Protein AF-A0A0Q4C0S4-F1 (afdb_monomer_lite)

Secondary structure (DSSP, 8-state):
-EEEETTEEEEGGG--HHHHHHHHHHHHHH-TT-HHHHHHHHHHHHHHHHHHHHHHHSPPPPPPP-TT---------------HHHHHHHHHHHHHHHHHH-SSPPP-SHHHHHHHHHHHHHHHHHHHHHHHHHHHHHHHHHHHHHHHHHHHHHHH--TTSSS--HHHHHHHHHHHHHHHHHHHHHHHHHHHHHHHHHHHHHHHHHHHHHHHHHHH---HHHHHHHHHHHHHHHHHHHHHHHHHH---EE-SSSPPEE--------PPTT-HHHHHHHHHHH-HHHHHHHHHHHHHHHHHTT---BTTB---------

Structure (mmCIF, N/CA/C/O backbone):
data_AF-A0A0Q4C0S4-F1
#
_entry.id   AF-A0A0Q4C0S4-F1
#
loop_
_atom_site.group_PDB
_atom_site.id
_atom_site.type_symbol
_atom_site.label_atom_id
_atom_site.label_alt_id
_atom_site.label_comp_id
_atom_site.label_asym_id
_atom_site.label_entity_id
_atom_site.label_seq_id
_atom_site.pdbx_PDB_ins_code
_atom_site.Cartn_x
_atom_site.Cartn_y
_atom_site.Cartn_z
_atom_site.occupancy
_atom_site.B_iso_or_equiv
_atom_site.auth_seq_id
_atom_site.auth_comp_id
_atom_site.auth_asym_id
_atom_site.auth_atom_id
_atom_site.pdbx_PDB_model_num
ATOM 1 N N . MET A 1 1 ? 68.059 3.598 -10.860 1.00 80.19 1 MET A N 1
ATOM 2 C CA . MET A 1 1 ? 67.576 3.419 -9.464 1.00 80.19 1 MET A CA 1
ATOM 3 C C . MET A 1 1 ? 66.118 3.019 -9.557 1.00 80.19 1 MET A C 1
ATOM 5 O O . MET A 1 1 ? 65.417 3.596 -10.376 1.00 80.19 1 MET A O 1
ATOM 9 N N . LEU A 1 2 ? 65.674 2.007 -8.812 1.00 85.38 2 LEU A N 1
ATOM 10 C CA . LEU A 1 2 ? 64.343 1.427 -9.013 1.00 85.38 2 LEU A CA 1
ATOM 11 C C . LEU A 1 2 ? 63.315 2.053 -8.066 1.00 85.38 2 LEU A C 1
ATOM 13 O O . LEU A 1 2 ? 63.537 2.105 -6.861 1.00 85.38 2 LEU A O 1
ATOM 17 N N . TYR A 1 3 ? 62.180 2.469 -8.621 1.00 86.19 3 TYR A N 1
ATOM 18 C CA . TYR A 1 3 ? 60.973 2.802 -7.880 1.00 86.19 3 TYR A CA 1
ATOM 19 C C . TYR A 1 3 ? 60.162 1.534 -7.634 1.00 86.19 3 TYR A C 1
ATOM 21 O O . TYR A 1 3 ? 59.726 0.890 -8.598 1.00 86.19 3 TYR A O 1
ATOM 29 N N . LYS A 1 4 ? 59.915 1.189 -6.367 1.00 83.19 4 LYS A N 1
ATOM 30 C CA . LYS A 1 4 ? 59.111 -0.005 -6.045 1.00 83.19 4 LYS A CA 1
ATOM 31 C C . LYS A 1 4 ? 57.630 0.336 -6.077 1.00 83.19 4 LYS A C 1
ATOM 33 O O . LYS A 1 4 ? 57.080 0.883 -5.119 1.00 83.19 4 LYS A O 1
ATOM 38 N N . SER A 1 5 ? 56.985 0.034 -7.201 1.00 80.38 5 SER A N 1
ATOM 39 C CA . SER A 1 5 ? 55.548 0.223 -7.384 1.00 80.38 5 SER A CA 1
ATOM 40 C C . SER A 1 5 ? 54.775 -1.042 -7.020 1.00 80.38 5 SER A C 1
ATOM 42 O O . SER A 1 5 ? 55.258 -2.157 -7.190 1.00 80.38 5 SER A O 1
ATOM 44 N N . SER A 1 6 ? 53.500 -0.889 -6.659 1.00 74.94 6 SER A N 1
ATOM 45 C CA . SER A 1 6 ? 52.574 -2.014 -6.465 1.00 74.94 6 SER A CA 1
ATOM 46 C C . SER A 1 6 ? 52.329 -2.848 -7.735 1.00 74.94 6 SER A C 1
ATOM 48 O O . SER A 1 6 ? 51.681 -3.885 -7.664 1.00 74.94 6 SER A O 1
ATOM 50 N N . LYS A 1 7 ? 52.802 -2.388 -8.903 1.00 74.81 7 LYS A N 1
ATOM 51 C CA . LYS A 1 7 ? 52.749 -3.101 -10.191 1.00 74.81 7 LYS A CA 1
ATOM 52 C C . LYS A 1 7 ? 54.122 -3.622 -10.656 1.00 74.81 7 LYS A C 1
ATOM 54 O O . LYS A 1 7 ? 54.251 -3.990 -11.819 1.00 74.81 7 LYS A O 1
ATOM 59 N N . GLY A 1 8 ? 55.125 -3.629 -9.776 1.00 80.44 8 GLY A N 1
ATOM 60 C CA . GLY A 1 8 ? 56.494 -4.064 -10.062 1.00 80.44 8 GLY A CA 1
ATOM 61 C C . GLY A 1 8 ? 57.512 -2.923 -10.042 1.00 80.44 8 GLY A C 1
ATOM 62 O O . GLY A 1 8 ? 57.160 -1.747 -10.188 1.00 80.44 8 GLY A O 1
ATOM 63 N N . ASP A 1 9 ? 58.778 -3.286 -9.849 1.00 86.38 9 ASP A N 1
ATOM 64 C CA . ASP A 1 9 ? 59.898 -2.349 -9.792 1.00 86.38 9 ASP A CA 1
ATOM 65 C C . ASP A 1 9 ? 60.137 -1.713 -11.165 1.00 86.38 9 ASP A C 1
ATOM 67 O O . ASP A 1 9 ? 60.165 -2.393 -12.192 1.00 86.38 9 ASP A O 1
ATOM 71 N N . LYS A 1 10 ? 60.294 -0.388 -11.195 1.00 85.88 10 LYS A N 1
ATOM 72 C CA . LYS A 1 10 ? 60.508 0.374 -12.431 1.00 85.88 10 LYS A CA 1
ATOM 73 C C . LYS A 1 10 ? 61.734 1.256 -12.324 1.00 85.88 10 LYS A C 1
ATOM 75 O O . LYS A 1 10 ? 61.914 1.925 -11.314 1.00 85.88 10 LYS A O 1
ATOM 80 N N . ASP A 1 11 ? 62.537 1.323 -13.378 1.00 88.75 11 ASP A N 1
ATOM 81 C CA . ASP A 1 11 ? 63.699 2.210 -13.391 1.00 88.75 11 ASP A CA 1
ATOM 82 C C . ASP A 1 11 ? 63.277 3.673 -13.522 1.00 88.75 11 ASP A C 1
ATOM 84 O O . ASP A 1 11 ? 62.629 4.060 -14.499 1.00 88.75 11 ASP A O 1
ATOM 88 N N . ILE A 1 12 ? 63.657 4.480 -12.529 1.00 86.94 12 ILE A N 1
ATOM 89 C CA . ILE A 1 12 ? 63.300 5.897 -12.420 1.00 86.94 12 ILE A CA 1
ATOM 90 C C . ILE A 1 12 ? 63.731 6.658 -13.677 1.00 86.94 12 ILE A C 1
ATOM 92 O O . ILE A 1 12 ? 62.949 7.450 -14.191 1.00 86.94 12 ILE A O 1
ATOM 96 N N . ALA A 1 13 ? 64.902 6.341 -14.242 1.00 87.38 13 ALA A N 1
ATOM 97 C CA . ALA A 1 13 ? 65.451 7.020 -15.419 1.00 87.38 13 ALA A CA 1
ATOM 98 C C . ALA A 1 13 ? 64.582 6.890 -16.687 1.00 87.38 13 ALA A C 1
ATOM 100 O O . ALA A 1 13 ? 64.691 7.704 -17.599 1.00 87.38 13 ALA A O 1
ATOM 101 N N . THR A 1 14 ? 63.712 5.879 -16.746 1.00 87.44 14 THR A N 1
ATOM 102 C CA . THR A 1 14 ? 62.842 5.602 -17.903 1.00 87.44 14 THR A CA 1
ATOM 103 C C . THR A 1 14 ? 61.420 6.137 -17.727 1.00 87.44 14 THR A C 1
ATOM 105 O O . THR A 1 14 ? 60.578 5.996 -18.615 1.00 87.44 14 THR A O 1
ATOM 108 N N . MET A 1 15 ? 61.115 6.737 -16.572 1.00 86.62 15 MET A N 1
ATOM 109 C CA . MET A 1 15 ? 59.763 7.185 -16.263 1.00 86.62 15 MET A CA 1
ATOM 110 C C . MET A 1 15 ? 59.402 8.462 -17.021 1.00 86.62 15 MET A C 1
ATOM 112 O O . MET A 1 15 ? 60.173 9.420 -16.972 1.00 86.62 15 MET A O 1
ATOM 116 N N . PRO A 1 16 ? 58.209 8.537 -17.639 1.00 89.19 16 PRO A N 1
ATOM 117 C CA . PRO A 1 16 ? 57.713 9.789 -18.193 1.00 89.19 16 PRO A CA 1
ATOM 118 C C . PRO A 1 16 ? 57.365 10.780 -17.072 1.00 89.19 16 PRO A C 1
ATOM 120 O O . PRO A 1 16 ? 56.972 10.380 -15.972 1.00 89.19 16 PRO A O 1
ATOM 123 N N . LEU A 1 17 ? 57.454 12.081 -17.370 1.00 88.06 17 LEU A N 1
ATOM 124 C CA . LEU A 1 17 ? 57.332 13.178 -16.397 1.00 88.06 17 LEU A CA 1
ATOM 125 C C . LEU A 1 17 ? 56.070 13.093 -15.523 1.00 88.06 17 LEU A C 1
ATOM 127 O O . LEU A 1 17 ? 56.137 13.261 -14.306 1.00 88.06 17 LEU A O 1
ATOM 131 N N . SER A 1 18 ? 54.916 12.804 -16.129 1.00 88.12 18 SER A N 1
ATOM 132 C CA . SER A 1 18 ? 53.638 12.674 -15.415 1.00 88.12 18 SER A CA 1
ATOM 133 C C . SER A 1 18 ? 53.644 11.514 -14.417 1.00 88.12 18 SER A C 1
ATOM 135 O O . SER A 1 18 ? 53.131 11.635 -13.304 1.00 88.12 18 SER A O 1
ATOM 137 N N . TYR A 1 19 ? 54.265 10.394 -14.788 1.00 88.56 19 TYR A N 1
ATOM 138 C CA . TYR A 1 19 ? 54.376 9.220 -13.935 1.00 88.56 19 TYR A CA 1
ATOM 139 C C . TYR A 1 19 ? 55.381 9.444 -12.800 1.00 88.56 19 TYR A C 1
ATOM 141 O O . TYR A 1 19 ? 55.073 9.115 -11.657 1.00 88.56 19 TYR A O 1
ATOM 149 N N . ALA A 1 20 ? 56.530 10.064 -13.085 1.00 88.19 20 ALA A N 1
ATOM 150 C CA . ALA A 1 20 ? 57.543 10.395 -12.083 1.00 88.19 20 ALA A CA 1
ATOM 151 C C . ALA A 1 20 ? 57.011 11.381 -11.020 1.00 88.19 20 ALA A C 1
ATOM 153 O O . ALA A 1 20 ? 57.196 11.145 -9.828 1.00 88.19 20 ALA A O 1
ATOM 154 N N . LYS A 1 21 ? 56.247 12.412 -11.422 1.00 91.50 21 LYS A N 1
ATOM 155 C CA . LYS A 1 21 ? 55.578 13.358 -10.500 1.00 91.50 21 LYS A CA 1
ATOM 156 C C . LYS A 1 21 ? 54.571 12.671 -9.578 1.00 91.50 21 LYS A C 1
ATOM 158 O O . LYS A 1 21 ? 54.551 12.914 -8.373 1.00 91.50 21 LYS A O 1
ATOM 163 N N . ASN A 1 22 ? 53.746 11.784 -10.131 1.00 91.00 22 ASN A N 1
ATOM 164 C CA . ASN A 1 22 ? 52.766 11.035 -9.346 1.00 91.00 22 ASN A CA 1
ATOM 165 C C . ASN A 1 22 ? 53.434 10.030 -8.396 1.00 91.00 22 ASN A C 1
ATOM 167 O O . ASN A 1 22 ? 52.976 9.863 -7.265 1.00 91.00 22 ASN A O 1
ATOM 171 N N . ALA A 1 23 ? 54.515 9.379 -8.836 1.00 87.88 23 ALA A N 1
ATOM 172 C CA . ALA A 1 23 ? 55.305 8.468 -8.014 1.00 87.88 23 ALA A CA 1
ATOM 173 C C . ALA A 1 23 ? 55.967 9.199 -6.837 1.00 87.88 23 ALA A C 1
ATOM 175 O O . ALA A 1 23 ? 55.839 8.738 -5.703 1.00 87.88 23 ALA A O 1
ATOM 176 N N . LEU A 1 24 ? 56.575 10.363 -7.091 1.00 89.62 24 LEU A N 1
ATOM 177 C CA . LEU A 1 24 ? 57.163 11.239 -6.077 1.00 89.62 24 LEU A CA 1
ATOM 178 C C . LEU A 1 24 ? 56.121 11.680 -5.038 1.00 89.62 24 LEU A C 1
ATOM 180 O O . LEU A 1 24 ? 56.306 11.426 -3.854 1.00 89.62 24 LEU A O 1
ATOM 184 N N . ASN A 1 25 ? 54.991 12.249 -5.478 1.00 90.75 25 ASN A N 1
ATOM 185 C CA . ASN A 1 25 ? 53.912 12.710 -4.590 1.00 90.75 25 ASN A CA 1
ATOM 186 C C . ASN A 1 25 ? 53.309 11.586 -3.741 1.00 90.75 25 ASN A C 1
ATOM 188 O O . ASN A 1 25 ? 52.860 11.804 -2.616 1.00 90.75 25 ASN A O 1
ATOM 192 N N . LYS A 1 26 ? 53.244 10.373 -4.296 1.00 89.06 26 LYS A N 1
ATOM 193 C CA . LYS A 1 26 ? 52.774 9.208 -3.554 1.00 89.06 26 LYS A CA 1
ATOM 194 C C . LYS A 1 26 ? 53.791 8.817 -2.487 1.00 89.06 26 LYS A C 1
ATOM 196 O O . LYS A 1 26 ? 53.398 8.653 -1.338 1.00 89.06 26 LYS A O 1
ATOM 201 N N . LEU A 1 27 ? 55.063 8.702 -2.865 1.00 88.12 27 LEU A N 1
ATOM 202 C CA . LEU A 1 27 ? 56.132 8.234 -1.989 1.00 88.12 27 LEU A CA 1
ATOM 203 C C . LEU A 1 27 ? 56.375 9.197 -0.818 1.00 88.12 27 LEU A C 1
ATOM 205 O O . LEU A 1 27 ? 56.427 8.753 0.322 1.00 88.12 27 LEU A O 1
ATOM 209 N N . THR A 1 28 ? 56.389 10.509 -1.068 1.00 87.62 28 THR A N 1
ATOM 210 C CA . THR A 1 28 ? 56.533 11.537 -0.020 1.00 87.62 28 THR A CA 1
ATOM 211 C C . THR A 1 28 ? 55.374 11.552 0.977 1.00 87.62 28 THR A C 1
ATOM 213 O O . THR A 1 28 ? 55.568 11.916 2.134 1.00 87.62 28 THR A O 1
ATOM 216 N N . ARG A 1 29 ? 54.167 11.150 0.555 1.00 88.50 29 ARG A N 1
ATOM 217 C CA . ARG A 1 29 ? 52.975 11.117 1.415 1.00 88.50 29 ARG A CA 1
ATOM 218 C C . ARG A 1 29 ? 52.850 9.830 2.225 1.00 88.50 29 ARG A C 1
ATOM 220 O O . ARG A 1 29 ? 52.331 9.878 3.335 1.00 88.50 29 ARG A O 1
ATOM 227 N N . THR A 1 30 ? 53.206 8.685 1.645 1.00 86.19 30 THR A N 1
ATOM 228 C CA . THR A 1 30 ? 52.922 7.378 2.256 1.00 86.19 30 THR A CA 1
ATOM 229 C C . THR A 1 30 ? 54.123 6.748 2.943 1.00 86.19 30 THR A C 1
ATOM 231 O O . THR A 1 30 ? 53.915 6.026 3.908 1.00 86.19 30 THR A O 1
ATOM 234 N N . GLU A 1 31 ? 55.338 6.993 2.448 1.00 84.00 31 GLU A N 1
ATOM 235 C CA . GLU A 1 31 ? 56.573 6.339 2.913 1.00 84.00 31 GLU A CA 1
ATOM 236 C C . GLU A 1 31 ? 57.753 7.343 2.893 1.00 84.00 31 GLU A C 1
ATOM 238 O O . GLU A 1 31 ? 58.705 7.185 2.116 1.00 84.00 31 GLU A O 1
ATOM 243 N N . PRO A 1 32 ? 57.689 8.429 3.697 1.00 84.19 32 PRO A N 1
ATOM 244 C CA . PRO A 1 32 ? 58.694 9.502 3.708 1.00 84.19 32 PRO A CA 1
ATOM 245 C C . PRO A 1 32 ? 60.099 9.045 4.140 1.00 84.19 32 PRO A C 1
ATOM 247 O O . PRO A 1 32 ? 61.085 9.729 3.878 1.00 84.19 32 PRO A O 1
ATOM 250 N N . GLU A 1 33 ? 60.214 7.883 4.775 1.00 84.31 33 GLU A N 1
ATOM 251 C CA . GLU A 1 33 ? 61.468 7.252 5.185 1.00 84.31 33 GLU A CA 1
ATOM 252 C C . GLU A 1 33 ? 62.326 6.738 4.011 1.00 84.31 33 GLU A C 1
ATOM 254 O O . GLU A 1 33 ? 63.521 6.489 4.181 1.00 84.31 33 GLU A O 1
ATOM 259 N N . ARG A 1 34 ? 61.770 6.624 2.794 1.00 84.75 34 ARG A N 1
ATOM 260 C CA . ARG A 1 34 ? 62.487 6.186 1.577 1.00 84.75 34 ARG A CA 1
ATOM 261 C C . ARG A 1 34 ? 63.236 7.338 0.893 1.00 84.75 34 ARG A C 1
ATOM 263 O O . ARG A 1 34 ? 63.108 7.561 -0.311 1.00 84.75 34 ARG A O 1
ATOM 270 N N . ILE A 1 35 ? 64.055 8.049 1.670 1.00 84.56 35 ILE A N 1
ATOM 271 C CA . ILE A 1 35 ? 64.700 9.327 1.307 1.00 84.56 35 ILE A CA 1
ATOM 272 C C . ILE A 1 35 ? 65.492 9.236 -0.006 1.00 84.56 35 ILE A C 1
ATOM 274 O O . ILE A 1 35 ? 65.283 10.046 -0.902 1.00 84.56 35 ILE A O 1
ATOM 278 N N . ALA A 1 36 ? 66.328 8.209 -0.178 1.00 85.06 36 ALA A N 1
ATOM 279 C CA . ALA A 1 36 ? 67.174 8.080 -1.369 1.00 85.06 36 ALA A CA 1
ATOM 280 C C . ALA A 1 36 ? 66.367 7.904 -2.677 1.00 85.06 36 ALA A C 1
ATOM 282 O O . ALA A 1 36 ? 66.792 8.328 -3.749 1.00 85.06 36 ALA A O 1
ATOM 283 N N . GLU A 1 37 ? 65.190 7.279 -2.607 1.00 86.19 37 GLU A N 1
ATOM 284 C CA . GLU A 1 37 ? 64.306 7.082 -3.761 1.00 86.19 37 GLU A CA 1
ATOM 285 C C . GLU A 1 37 ? 63.480 8.332 -4.068 1.00 86.19 37 GLU A C 1
ATOM 287 O O . GLU A 1 37 ? 63.247 8.644 -5.235 1.00 86.19 37 GLU A O 1
ATOM 292 N N . ILE A 1 38 ? 63.094 9.073 -3.025 1.00 88.06 38 ILE A N 1
ATOM 293 C CA . ILE A 1 38 ? 62.468 10.393 -3.142 1.00 88.06 38 ILE A CA 1
ATOM 294 C C . ILE A 1 38 ? 63.438 11.371 -3.814 1.00 88.06 38 ILE A C 1
ATOM 296 O O . ILE A 1 38 ? 63.053 12.028 -4.778 1.00 88.06 38 ILE A O 1
ATOM 300 N N . GLU A 1 39 ? 64.698 11.422 -3.375 1.00 89.75 39 GLU A N 1
ATOM 301 C CA . GLU A 1 39 ? 65.732 12.286 -3.962 1.00 89.75 39 GLU A CA 1
ATOM 302 C C . GLU A 1 39 ? 66.007 11.941 -5.433 1.00 89.75 39 GLU A C 1
ATOM 304 O O . GLU A 1 39 ? 66.095 12.832 -6.278 1.00 89.75 39 GLU A O 1
ATOM 309 N N . ALA A 1 40 ? 66.068 10.652 -5.778 1.00 89.19 40 ALA A N 1
ATOM 310 C CA . ALA A 1 40 ? 66.260 10.227 -7.162 1.00 89.19 40 ALA A CA 1
ATOM 311 C C . ALA A 1 40 ? 65.051 10.521 -8.065 1.00 89.19 40 ALA A C 1
ATOM 313 O O . ALA A 1 40 ? 65.228 10.897 -9.226 1.00 89.19 40 ALA A O 1
ATOM 314 N N . LEU A 1 41 ? 63.822 10.373 -7.553 1.00 89.19 41 LEU A N 1
ATOM 315 C CA . LEU A 1 41 ? 62.607 10.767 -8.272 1.00 89.19 41 LEU A CA 1
ATOM 316 C C . LEU A 1 41 ? 62.526 12.284 -8.450 1.00 89.19 41 LEU A C 1
ATOM 318 O O . LEU A 1 41 ? 62.160 12.738 -9.531 1.00 89.19 41 LEU A O 1
ATOM 322 N N . GLN A 1 42 ? 62.899 13.053 -7.427 1.00 91.94 42 GLN A N 1
ATOM 323 C CA . GLN A 1 42 ? 62.950 14.511 -7.482 1.00 91.94 42 GLN A CA 1
ATOM 324 C C . GLN A 1 42 ? 63.941 14.980 -8.556 1.00 91.94 42 GLN A C 1
ATOM 326 O O . GLN A 1 42 ? 63.550 15.714 -9.458 1.00 91.94 42 GLN A O 1
ATOM 331 N N . ALA A 1 43 ? 65.172 14.459 -8.552 1.00 91.50 43 ALA A N 1
ATOM 332 C CA . ALA A 1 43 ? 66.185 14.800 -9.553 1.00 91.50 43 ALA A CA 1
ATOM 333 C C . ALA A 1 43 ? 65.744 14.469 -10.994 1.00 91.50 43 ALA A C 1
ATOM 335 O O . ALA A 1 43 ? 66.005 15.234 -11.924 1.00 91.50 43 ALA A O 1
ATOM 336 N N . HIS A 1 44 ? 65.045 13.345 -11.195 1.00 91.25 44 HIS A N 1
ATOM 337 C CA . HIS A 1 44 ? 64.519 12.964 -12.511 1.00 91.25 44 HIS A CA 1
ATOM 338 C C . HIS A 1 44 ? 63.342 13.844 -12.952 1.00 91.25 44 HIS A C 1
ATOM 340 O O . HIS A 1 44 ? 63.257 14.229 -14.118 1.00 91.25 44 HIS A O 1
ATOM 346 N N . VAL A 1 45 ? 62.451 14.209 -12.025 1.00 91.56 45 VAL A N 1
ATOM 347 C CA . VAL A 1 45 ? 61.357 15.157 -12.286 1.00 91.56 45 VAL A CA 1
ATOM 348 C C . VAL A 1 45 ? 61.904 16.536 -12.643 1.00 91.56 45 VAL A C 1
ATOM 350 O O . VAL A 1 45 ? 61.395 17.147 -13.584 1.00 91.56 45 VAL A O 1
ATOM 353 N N . ASP A 1 46 ? 62.934 17.011 -11.948 1.00 91.56 46 ASP A N 1
ATOM 354 C CA . ASP A 1 46 ? 63.555 18.311 -12.211 1.00 91.56 46 ASP A CA 1
ATOM 355 C C . ASP A 1 46 ? 64.235 18.328 -13.580 1.00 91.56 46 ASP A C 1
ATOM 357 O O . ASP A 1 46 ? 63.989 19.236 -14.375 1.00 91.56 46 ASP A O 1
ATOM 361 N N . LYS A 1 47 ? 64.983 17.267 -13.914 1.00 92.00 47 LYS A N 1
ATOM 362 C CA . LYS A 1 47 ? 65.576 17.081 -15.245 1.00 92.00 47 LYS A CA 1
ATOM 363 C C . LYS A 1 47 ? 64.517 17.116 -16.351 1.00 92.00 47 LYS A C 1
ATOM 365 O O . LYS A 1 47 ? 64.628 17.906 -17.283 1.00 92.00 47 LYS A O 1
ATOM 370 N N . LEU A 1 48 ? 63.469 16.300 -16.240 1.00 89.94 48 LEU A N 1
ATOM 371 C CA . LEU A 1 48 ? 62.415 16.228 -17.256 1.00 89.94 48 LEU A CA 1
ATOM 372 C C . LEU A 1 48 ? 61.569 17.506 -17.331 1.00 89.94 48 LEU A C 1
ATOM 374 O O . LEU A 1 48 ? 61.036 17.835 -18.388 1.00 89.94 48 LEU A O 1
ATOM 378 N N . THR A 1 49 ? 61.418 18.231 -16.220 1.00 88.75 49 THR A N 1
ATOM 379 C CA . THR A 1 49 ? 60.723 19.525 -16.209 1.00 88.75 49 THR A CA 1
ATOM 380 C C . THR A 1 49 ? 61.574 20.593 -16.892 1.00 88.75 49 THR A C 1
ATOM 382 O O . THR A 1 49 ? 61.027 21.382 -17.660 1.00 88.75 49 THR A O 1
ATOM 385 N N . ALA A 1 50 ? 62.894 20.590 -16.684 1.00 87.38 50 ALA A N 1
ATOM 386 C CA . ALA A 1 50 ? 63.816 21.466 -17.401 1.00 87.38 50 ALA A CA 1
ATOM 387 C C . ALA A 1 50 ? 63.811 21.168 -18.910 1.00 87.38 50 ALA A C 1
ATOM 389 O O . ALA A 1 50 ? 63.611 22.085 -19.699 1.00 87.38 50 ALA A O 1
ATOM 390 N N . GLU A 1 51 ? 63.897 19.893 -19.306 1.00 85.38 51 GLU A N 1
ATOM 391 C CA . GLU A 1 51 ? 63.810 19.467 -20.713 1.00 85.38 51 GLU A CA 1
ATOM 392 C C . GLU A 1 51 ? 62.469 19.865 -21.356 1.00 85.38 51 GLU A C 1
ATOM 394 O O . GLU A 1 51 ? 62.441 20.408 -22.459 1.00 85.38 51 GLU A O 1
ATOM 399 N N . ALA A 1 52 ? 61.345 19.673 -20.657 1.00 81.62 52 ALA A N 1
ATOM 400 C CA . ALA A 1 52 ? 60.033 20.103 -21.144 1.00 81.62 52 ALA A CA 1
ATOM 401 C C . ALA A 1 52 ? 59.921 21.634 -21.270 1.00 81.62 52 ALA A C 1
ATOM 403 O O . ALA A 1 52 ? 59.247 22.132 -22.171 1.00 81.62 52 ALA A O 1
ATOM 404 N N . THR A 1 53 ? 60.584 22.379 -20.383 1.00 82.88 53 THR A N 1
ATOM 405 C CA . THR A 1 53 ? 60.609 23.848 -20.418 1.00 82.88 53 THR A CA 1
ATOM 406 C C . THR A 1 53 ? 61.484 24.358 -21.562 1.00 82.88 53 THR A C 1
ATOM 408 O O . THR A 1 53 ? 61.085 25.290 -22.255 1.00 82.88 53 THR A O 1
ATOM 411 N N . GLU A 1 54 ? 62.627 23.722 -21.831 1.00 78.06 54 GLU A N 1
ATOM 412 C CA . GLU A 1 54 ? 63.464 24.057 -22.989 1.00 78.06 54 GLU A CA 1
ATOM 413 C C . GLU A 1 54 ? 62.755 23.777 -24.316 1.00 78.06 54 GLU A C 1
ATOM 415 O O . GLU A 1 54 ? 62.786 24.621 -25.209 1.00 78.06 54 GLU A O 1
ATOM 420 N N . VAL A 1 55 ? 62.043 22.651 -24.431 1.00 78.31 55 VAL A N 1
ATOM 421 C CA . VAL A 1 55 ? 61.235 22.337 -25.623 1.00 78.31 55 VAL A CA 1
ATOM 422 C C . VAL A 1 55 ? 60.096 23.345 -25.816 1.00 78.31 55 VAL A C 1
ATOM 424 O O . VAL A 1 55 ? 59.765 23.689 -26.949 1.00 78.31 55 VAL A O 1
ATOM 427 N N . ALA A 1 56 ? 59.510 23.852 -24.728 1.00 73.81 56 ALA A N 1
ATOM 428 C CA . ALA A 1 56 ? 58.488 24.894 -24.791 1.00 73.81 56 ALA A CA 1
ATOM 429 C C . ALA A 1 56 ? 59.054 26.272 -25.189 1.00 73.81 56 ALA A C 1
ATOM 431 O O . ALA A 1 56 ? 58.360 27.045 -25.847 1.00 73.81 56 ALA A O 1
ATOM 432 N N . LEU A 1 57 ? 60.298 26.582 -24.802 1.00 74.69 57 LEU A N 1
ATOM 433 C CA . LEU A 1 57 ? 60.970 27.853 -25.106 1.00 74.69 57 LEU A CA 1
ATOM 434 C C . LEU A 1 57 ? 61.626 27.875 -26.495 1.00 74.69 57 LEU A C 1
ATOM 436 O O . LEU A 1 57 ? 61.742 28.945 -27.088 1.00 74.69 57 LEU A O 1
ATOM 440 N N . ASN A 1 58 ? 62.031 26.717 -27.019 1.00 72.25 58 ASN A N 1
ATOM 441 C CA . ASN A 1 58 ? 62.633 26.556 -28.342 1.00 72.25 58 ASN A CA 1
ATOM 442 C C . ASN A 1 58 ? 61.950 25.394 -29.089 1.00 72.25 58 ASN A C 1
ATOM 444 O O . ASN A 1 58 ? 62.491 24.285 -29.159 1.00 72.25 58 ASN A O 1
ATOM 448 N N . PRO A 1 59 ? 60.742 25.615 -29.640 1.00 63.94 59 PRO A N 1
ATOM 449 C CA . PRO A 1 59 ? 60.059 24.586 -30.404 1.00 63.94 59 PRO A CA 1
ATOM 450 C C . PRO A 1 59 ? 60.897 24.224 -31.643 1.00 63.94 59 PRO A C 1
ATOM 452 O O . PRO A 1 59 ? 61.354 25.123 -32.357 1.00 63.94 59 PRO A O 1
ATOM 455 N N . PRO A 1 60 ? 61.126 22.928 -31.929 1.00 60.78 60 PRO A N 1
ATOM 456 C CA . PRO A 1 60 ? 61.879 22.521 -33.107 1.00 60.78 60 PRO A CA 1
ATOM 457 C C . PRO A 1 60 ? 61.190 23.035 -34.377 1.00 60.78 60 PRO A C 1
ATOM 459 O O . PRO A 1 60 ? 59.965 22.957 -34.504 1.00 60.78 60 PRO A O 1
ATOM 462 N N . ALA A 1 61 ? 61.983 23.568 -35.312 1.00 59.41 61 ALA A N 1
ATOM 463 C CA . ALA A 1 61 ? 61.477 24.100 -36.573 1.00 59.41 61 ALA A CA 1
ATOM 464 C C . ALA A 1 61 ? 60.624 23.046 -37.307 1.00 59.41 61 ALA A C 1
ATOM 466 O O . ALA A 1 61 ? 60.995 21.865 -37.324 1.00 59.41 61 ALA A O 1
ATOM 467 N N . PRO A 1 62 ? 59.490 23.441 -37.919 1.00 58.78 62 PRO A N 1
ATOM 468 C CA . PRO A 1 62 ? 58.644 22.506 -38.637 1.00 58.78 62 PRO A CA 1
ATOM 469 C C . PRO A 1 62 ? 59.447 21.859 -39.767 1.00 58.78 62 PRO A C 1
ATOM 471 O O . PRO A 1 62 ? 60.068 22.529 -40.593 1.00 58.78 62 PRO A O 1
ATOM 474 N N . ARG A 1 63 ? 59.446 20.526 -39.768 1.00 58.31 63 ARG A N 1
ATOM 475 C CA . ARG A 1 63 ? 59.980 19.690 -40.847 1.00 58.31 63 ARG A CA 1
ATOM 476 C C . ARG A 1 63 ? 59.378 20.145 -42.190 1.00 58.31 63 ARG A C 1
ATOM 478 O O . ARG A 1 63 ? 58.176 20.405 -42.232 1.00 58.31 63 ARG A O 1
ATOM 485 N N . PRO A 1 64 ? 60.184 20.276 -43.262 1.00 57.94 64 PRO A N 1
ATOM 486 C CA . PRO A 1 64 ? 59.681 20.704 -44.564 1.00 57.94 64 PRO A CA 1
ATOM 487 C C . PRO A 1 64 ? 58.613 19.723 -45.050 1.00 57.94 64 PRO A C 1
ATOM 489 O O . PRO A 1 64 ? 58.816 18.510 -44.971 1.00 57.94 64 PRO A O 1
ATOM 492 N N . ALA A 1 65 ? 57.483 20.261 -45.512 1.00 52.69 65 ALA A N 1
ATOM 493 C CA . ALA A 1 65 ? 56.325 19.456 -45.868 1.00 52.69 65 ALA A CA 1
ATOM 494 C C . ALA A 1 65 ? 56.646 18.497 -47.024 1.00 52.69 65 ALA A C 1
ATOM 496 O O . ALA A 1 65 ? 57.190 18.910 -48.053 1.00 52.69 65 ALA A O 1
ATOM 497 N N . VAL A 1 66 ? 56.305 17.222 -46.852 1.00 56.66 66 VAL A N 1
ATOM 498 C CA . VAL A 1 66 ? 56.463 16.172 -47.869 1.00 56.66 66 VAL A CA 1
ATOM 499 C C . VAL A 1 66 ? 55.077 15.838 -48.430 1.00 56.66 66 VAL A C 1
ATOM 501 O O . VAL A 1 66 ? 54.069 15.966 -47.737 1.00 56.66 66 VAL A O 1
ATOM 504 N N . ILE A 1 67 ? 54.997 15.441 -49.707 1.00 40.88 67 ILE A N 1
ATOM 505 C CA . ILE A 1 67 ? 53.741 15.031 -50.363 1.00 40.88 67 ILE A CA 1
ATOM 506 C C . ILE A 1 67 ? 53.022 13.998 -49.474 1.00 40.88 67 ILE A C 1
ATOM 508 O O . ILE A 1 67 ? 53.524 12.891 -49.291 1.00 40.88 67 ILE A O 1
ATOM 512 N N . GLY A 1 68 ? 51.872 14.383 -48.905 1.00 58.88 68 GLY A N 1
ATOM 513 C CA . GLY A 1 68 ? 51.141 13.603 -47.896 1.00 58.88 68 GLY A CA 1
ATOM 514 C C . GLY A 1 68 ? 50.695 14.401 -46.662 1.00 58.88 68 GLY A C 1
ATOM 515 O O . GLY A 1 68 ? 49.787 13.955 -45.972 1.00 58.88 68 GLY A O 1
ATOM 516 N N . ASP A 1 69 ? 51.236 15.602 -46.431 1.00 51.69 69 ASP A N 1
ATOM 517 C CA . ASP A 1 69 ? 50.897 16.479 -45.289 1.00 51.69 69 ASP A CA 1
ATOM 518 C C . ASP A 1 69 ? 49.534 17.199 -45.400 1.00 51.69 69 ASP A C 1
ATOM 520 O O . ASP A 1 69 ? 49.340 18.293 -44.865 1.00 51.69 69 ASP A O 1
ATOM 524 N N . ASN A 1 70 ? 48.555 16.599 -46.084 1.00 60.88 70 ASN A N 1
ATOM 525 C CA . ASN A 1 70 ? 47.176 17.041 -45.925 1.00 60.88 70 ASN A CA 1
ATOM 526 C C . ASN A 1 70 ? 46.664 16.389 -44.642 1.00 60.88 70 ASN A C 1
ATOM 528 O O . ASN A 1 70 ? 46.346 15.205 -44.637 1.00 60.88 70 ASN A O 1
ATOM 532 N N . ASN A 1 71 ? 46.671 17.141 -43.548 1.00 56.97 71 ASN A N 1
ATOM 533 C CA . ASN A 1 71 ? 46.045 16.752 -42.295 1.00 56.97 71 ASN A CA 1
ATOM 534 C C . ASN A 1 71 ? 44.548 17.071 -42.451 1.00 56.97 71 ASN A C 1
ATOM 536 O O . ASN A 1 71 ? 44.185 18.238 -42.258 1.00 56.97 71 ASN A O 1
ATOM 540 N N . PRO A 1 72 ? 43.681 16.122 -42.878 1.00 59.75 72 PRO A N 1
ATOM 541 C CA . PRO A 1 72 ? 42.251 16.384 -42.866 1.00 59.75 72 PRO A CA 1
ATOM 542 C C . PRO A 1 72 ? 41.859 16.805 -41.442 1.00 59.75 72 PRO A C 1
ATOM 544 O O . PRO A 1 72 ? 42.537 16.408 -40.483 1.00 59.75 72 PRO A O 1
ATOM 547 N N . PRO A 1 73 ? 40.812 17.635 -41.284 1.00 60.53 73 PRO A N 1
ATOM 548 C CA . PRO A 1 73 ? 40.261 17.912 -39.966 1.00 60.53 73 PRO A CA 1
ATOM 549 C C . PRO A 1 73 ? 40.129 16.581 -39.218 1.00 60.53 73 PRO A C 1
ATOM 551 O O . PRO A 1 73 ? 39.754 15.595 -39.860 1.00 60.53 73 PRO A O 1
ATOM 554 N N . PRO A 1 74 ? 40.475 16.512 -37.918 1.00 53.97 74 PRO A N 1
ATOM 555 C CA . PRO A 1 74 ? 40.171 15.326 -37.134 1.00 53.97 74 PRO A CA 1
ATOM 556 C C . PRO A 1 74 ? 38.718 14.983 -37.427 1.00 53.97 74 PRO A C 1
ATOM 558 O O . PRO A 1 74 ? 37.890 15.897 -37.402 1.00 53.97 74 PRO A O 1
ATOM 561 N N . ASP A 1 75 ? 38.425 13.726 -37.757 1.00 51.22 75 ASP A N 1
ATOM 562 C CA . ASP A 1 75 ? 37.049 13.259 -37.772 1.00 51.22 75 ASP A CA 1
ATOM 563 C C . ASP A 1 75 ? 36.520 13.522 -36.359 1.00 51.22 75 ASP A C 1
ATOM 565 O O . ASP A 1 75 ? 36.715 12.728 -35.435 1.00 51.22 75 ASP A O 1
ATOM 569 N N . GLU A 1 76 ? 35.905 14.688 -36.154 1.00 44.47 76 GLU A N 1
ATOM 570 C CA . GLU A 1 76 ? 34.903 14.857 -35.132 1.00 44.47 76 GLU A CA 1
ATOM 571 C C . GLU A 1 76 ? 33.910 13.765 -35.488 1.00 44.47 76 GLU A C 1
ATOM 573 O O . GLU A 1 76 ? 33.158 13.874 -36.456 1.00 44.47 76 GLU A O 1
ATOM 578 N N . GLN A 1 77 ? 33.997 12.644 -34.775 1.00 45.50 77 GLN A N 1
ATOM 579 C CA . GLN A 1 77 ? 32.930 11.671 -34.706 1.00 45.50 77 GLN A CA 1
ATOM 580 C C . GLN A 1 77 ? 31.752 12.442 -34.126 1.00 45.50 77 GLN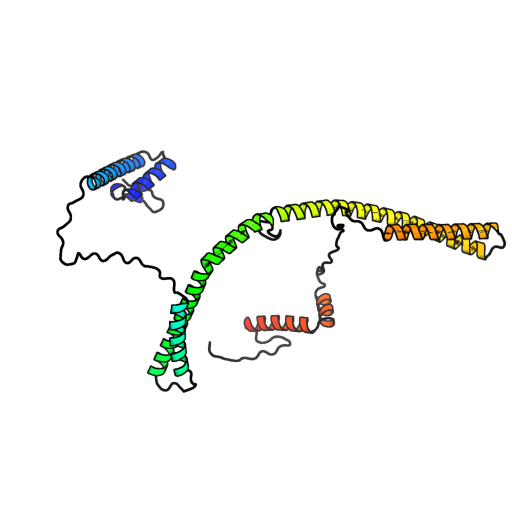 A C 1
ATOM 582 O O . GLN A 1 77 ? 31.512 12.441 -32.921 1.00 45.50 77 GLN A O 1
ATOM 587 N N . VAL A 1 78 ? 31.058 13.180 -34.989 1.00 43.50 78 VAL A N 1
ATOM 588 C CA . VAL A 1 78 ? 29.736 13.688 -34.720 1.00 43.50 78 VAL A CA 1
ATOM 589 C C . VAL A 1 78 ? 28.939 12.409 -34.556 1.00 43.50 78 VAL A C 1
ATOM 591 O O . VAL A 1 78 ? 28.610 11.738 -35.534 1.00 43.50 78 VAL A O 1
ATOM 594 N N . SER A 1 79 ? 28.735 11.995 -33.307 1.00 46.78 79 SER A N 1
ATOM 595 C CA . SER A 1 79 ? 27.775 10.961 -32.969 1.00 46.78 79 SER A CA 1
ATOM 596 C C . SER A 1 79 ? 26.418 11.540 -33.340 1.00 46.78 79 SER A C 1
ATOM 598 O O . SER A 1 79 ? 25.774 12.221 -32.543 1.00 46.78 79 SER A O 1
ATOM 600 N N . VAL A 1 80 ? 26.042 11.393 -34.608 1.00 56.97 80 VAL A N 1
ATOM 601 C CA . VAL A 1 80 ? 24.713 11.749 -35.073 1.00 56.97 80 VAL A CA 1
ATOM 602 C C . VAL A 1 80 ? 23.807 10.709 -34.445 1.00 56.97 80 VAL A C 1
ATOM 604 O O . VAL A 1 80 ? 23.718 9.586 -34.939 1.00 56.97 80 VAL A O 1
ATOM 607 N N . ASP A 1 81 ? 23.206 11.059 -33.309 1.00 62.97 81 ASP A N 1
ATOM 608 C CA . ASP A 1 81 ? 22.189 10.220 -32.693 1.00 62.97 81 ASP A CA 1
ATOM 609 C C . ASP A 1 81 ? 21.143 9.895 -33.772 1.00 62.97 81 ASP A C 1
ATOM 611 O O . ASP A 1 81 ? 20.685 10.812 -34.474 1.00 62.97 81 ASP A O 1
ATOM 615 N N . PRO A 1 82 ? 20.804 8.609 -33.975 1.00 69.50 82 PRO A N 1
ATOM 616 C CA . PRO A 1 82 ? 19.897 8.215 -35.036 1.00 69.50 82 PRO A CA 1
ATOM 617 C C . PRO A 1 82 ? 18.562 8.925 -34.823 1.00 69.50 82 PRO A C 1
ATOM 619 O O . PRO A 1 82 ? 17.878 8.723 -33.825 1.00 69.50 82 PRO A O 1
ATOM 622 N N . GLN A 1 83 ? 18.197 9.806 -35.751 1.00 83.44 83 GLN A N 1
ATOM 623 C CA . GLN A 1 83 ? 16.940 10.537 -35.660 1.00 83.44 83 GLN A CA 1
ATOM 624 C C . GLN A 1 83 ? 15.795 9.629 -36.097 1.00 83.44 83 GLN A C 1
ATOM 626 O O . GLN A 1 83 ? 15.877 8.996 -37.155 1.00 83.44 83 GLN A O 1
ATOM 631 N N . TRP A 1 84 ? 14.691 9.626 -35.342 1.00 87.12 84 TRP A N 1
ATOM 632 C CA . TRP A 1 84 ? 13.504 8.827 -35.660 1.00 87.12 84 TRP A CA 1
ATOM 633 C C . TRP A 1 84 ? 13.059 8.962 -37.123 1.00 87.12 84 TRP A C 1
ATOM 635 O O . TRP A 1 84 ? 12.735 7.966 -37.761 1.00 87.12 84 TRP A O 1
ATOM 645 N N . ALA A 1 85 ? 13.092 10.174 -37.687 1.00 87.75 85 ALA A N 1
ATOM 646 C CA . ALA A 1 85 ? 12.693 10.412 -39.074 1.00 87.75 85 ALA A CA 1
ATOM 647 C C . ALA A 1 85 ? 13.520 9.596 -40.088 1.00 87.75 85 ALA A C 1
ATOM 649 O O . ALA A 1 85 ? 12.953 9.036 -41.024 1.00 87.75 85 ALA A O 1
ATOM 650 N N . ALA A 1 86 ? 14.836 9.489 -39.884 1.00 87.06 86 ALA A N 1
ATOM 651 C CA . ALA A 1 86 ? 15.726 8.724 -40.755 1.00 87.06 86 ALA A CA 1
ATOM 652 C C . ALA A 1 86 ? 15.558 7.212 -40.549 1.00 87.06 86 ALA A C 1
ATOM 654 O O . ALA A 1 86 ? 15.464 6.460 -41.519 1.00 87.06 86 ALA A O 1
ATOM 655 N N . VAL A 1 87 ? 15.451 6.771 -39.291 1.00 89.38 87 VAL A N 1
ATOM 656 C CA . VAL A 1 87 ? 15.237 5.354 -38.960 1.00 89.38 87 VAL A CA 1
ATOM 657 C C . VAL A 1 87 ? 13.898 4.854 -39.498 1.00 89.38 87 VAL A C 1
ATOM 659 O O . VAL A 1 87 ? 13.820 3.758 -40.048 1.00 89.38 87 VAL A O 1
ATOM 662 N N . LYS A 1 88 ? 12.848 5.674 -39.392 1.00 91.62 88 LYS A N 1
ATOM 663 C CA . LYS A 1 88 ? 11.523 5.369 -39.927 1.00 91.62 88 LYS A CA 1
ATOM 664 C C . LYS A 1 88 ? 11.569 5.161 -41.438 1.00 91.62 88 LYS A C 1
ATOM 666 O O . LYS A 1 88 ? 11.032 4.168 -41.907 1.00 91.62 88 LYS A O 1
ATOM 671 N N . LEU A 1 89 ? 12.202 6.072 -42.181 1.00 92.56 89 LEU A N 1
ATOM 672 C CA . LEU A 1 89 ? 12.332 5.943 -43.635 1.00 92.56 89 LEU A CA 1
ATOM 673 C C . LEU A 1 89 ? 13.064 4.649 -44.015 1.00 92.56 89 LEU A C 1
ATOM 675 O O . LEU A 1 89 ? 12.552 3.875 -44.814 1.00 92.56 89 LEU A O 1
ATOM 679 N N . HIS A 1 90 ? 14.198 4.365 -43.368 1.00 90.62 90 HIS A N 1
ATOM 680 C CA . HIS A 1 90 ? 14.958 3.140 -43.617 1.00 90.62 90 HIS A CA 1
ATOM 681 C C . HIS A 1 90 ? 14.149 1.865 -43.325 1.00 90.62 90 HIS A C 1
ATOM 683 O O . HIS A 1 90 ? 14.165 0.921 -44.113 1.00 90.62 90 HIS A O 1
ATOM 689 N N . LEU A 1 91 ? 13.415 1.834 -42.208 1.00 92.31 91 LEU A N 1
ATOM 690 C CA . LEU A 1 91 ? 12.546 0.708 -41.868 1.00 92.31 91 LEU A CA 1
ATOM 691 C C . LEU A 1 91 ? 11.362 0.575 -42.829 1.00 92.31 91 LEU A C 1
ATOM 693 O O . LEU A 1 91 ? 11.017 -0.546 -43.189 1.00 92.31 91 LEU A O 1
ATOM 697 N N . ASP A 1 92 ? 10.744 1.678 -43.251 1.00 94.50 92 ASP A N 1
ATOM 698 C CA . ASP A 1 92 ? 9.637 1.659 -44.213 1.00 94.50 92 ASP A CA 1
ATOM 699 C C . ASP A 1 92 ? 10.084 1.084 -45.571 1.00 94.50 92 ASP A C 1
ATOM 701 O O . ASP A 1 92 ? 9.342 0.305 -46.183 1.00 94.50 92 ASP A O 1
ATOM 705 N N . ASP A 1 93 ? 11.309 1.395 -46.003 1.00 94.94 93 ASP A N 1
ATOM 706 C CA . ASP A 1 93 ? 11.917 0.833 -47.214 1.00 94.94 93 ASP A CA 1
ATOM 707 C C . ASP A 1 93 ? 12.163 -0.678 -47.060 1.00 94.94 93 ASP A C 1
ATOM 709 O O . ASP A 1 93 ? 11.659 -1.475 -47.856 1.00 94.94 93 ASP A O 1
ATOM 713 N N . LEU A 1 94 ? 12.832 -1.103 -45.979 1.00 94.31 94 LEU A N 1
ATOM 714 C CA . LEU A 1 94 ? 13.083 -2.525 -45.700 1.00 94.31 94 LEU A CA 1
ATOM 715 C C . LEU A 1 94 ? 11.788 -3.334 -45.543 1.00 94.31 94 LEU A C 1
ATOM 717 O O . LEU A 1 94 ? 11.707 -4.482 -45.975 1.00 94.31 94 LEU A O 1
ATOM 721 N N . LEU A 1 95 ? 10.751 -2.755 -44.934 1.00 94.00 95 LEU A N 1
ATOM 722 C CA . LEU A 1 95 ? 9.441 -3.394 -44.798 1.00 94.00 95 LEU A CA 1
ATOM 723 C C . LEU A 1 95 ? 8.734 -3.530 -46.146 1.00 94.00 95 LEU A C 1
ATOM 725 O O . LEU A 1 95 ? 8.015 -4.507 -46.366 1.00 94.00 95 LEU A O 1
ATOM 729 N N . SER A 1 96 ? 8.924 -2.571 -47.049 1.00 94.94 96 SER A N 1
ATOM 730 C CA . SER A 1 96 ? 8.405 -2.661 -48.413 1.00 94.94 96 SER A CA 1
ATOM 731 C C . SER A 1 96 ? 9.088 -3.794 -49.180 1.00 94.94 96 SER A C 1
ATOM 733 O O . SER A 1 96 ? 8.403 -4.590 -49.820 1.00 94.94 96 SER A O 1
ATOM 735 N N . GLU A 1 97 ? 10.405 -3.953 -49.035 1.00 91.50 97 GLU A N 1
ATOM 736 C CA . GLU A 1 97 ? 11.135 -5.099 -49.589 1.00 91.50 97 GLU A CA 1
ATOM 737 C C . GLU A 1 97 ? 10.712 -6.424 -48.945 1.00 91.50 97 GLU A C 1
ATOM 739 O O . GLU A 1 97 ? 10.495 -7.415 -49.643 1.00 91.50 97 GLU A O 1
ATOM 744 N N . ALA A 1 98 ? 10.508 -6.447 -47.628 1.00 93.25 98 ALA A N 1
ATOM 745 C CA . ALA A 1 98 ? 10.070 -7.642 -46.914 1.00 93.25 98 ALA A CA 1
ATOM 746 C C . ALA A 1 98 ? 8.694 -8.121 -47.377 1.00 93.25 98 ALA A C 1
ATOM 748 O O . ALA A 1 98 ? 8.485 -9.325 -47.494 1.00 93.25 98 ALA A O 1
ATOM 749 N N . ARG A 1 99 ? 7.773 -7.206 -47.705 1.00 93.38 99 ARG A N 1
ATOM 750 C CA . ARG A 1 99 ? 6.470 -7.560 -48.293 1.00 93.38 99 ARG A CA 1
ATOM 751 C C . ARG A 1 99 ? 6.602 -8.250 -49.649 1.00 93.38 99 ARG A C 1
ATOM 753 O O . ARG A 1 99 ? 5.787 -9.116 -49.939 1.00 93.38 99 ARG A O 1
ATOM 760 N N . ASN A 1 100 ? 7.613 -7.897 -50.443 1.00 91.44 100 ASN A N 1
ATOM 761 C CA . ASN A 1 100 ? 7.855 -8.535 -51.739 1.00 91.44 100 ASN A CA 1
ATOM 762 C C . ASN A 1 100 ? 8.405 -9.963 -51.590 1.00 91.44 100 ASN A C 1
ATOM 764 O O . ASN A 1 100 ? 8.154 -10.798 -52.448 1.00 91.44 100 ASN A O 1
ATOM 768 N N . TRP A 1 101 ? 9.146 -10.247 -50.513 1.00 90.50 101 TRP A N 1
ATOM 769 C CA . TRP A 1 101 ? 9.711 -11.576 -50.245 1.00 90.50 101 TRP A CA 1
ATOM 770 C C . TRP A 1 101 ? 8.815 -12.476 -49.382 1.00 90.50 101 TRP A C 1
ATOM 772 O O . TRP A 1 101 ? 8.907 -13.698 -49.467 1.00 90.50 101 TRP A O 1
ATOM 782 N N . ALA A 1 102 ? 7.966 -11.895 -48.533 1.00 90.06 102 ALA A N 1
ATOM 783 C CA . ALA A 1 102 ? 7.070 -12.596 -47.612 1.00 90.06 102 ALA A CA 1
ATOM 784 C C . ALA A 1 102 ? 5.623 -12.659 -48.139 1.00 90.06 102 ALA A C 1
ATOM 786 O O . ALA A 1 102 ? 4.667 -12.488 -47.382 1.00 90.06 102 ALA A O 1
ATOM 787 N N . ASP A 1 103 ? 5.458 -12.901 -49.439 1.00 89.56 103 ASP A N 1
ATOM 788 C CA . ASP A 1 103 ? 4.164 -13.008 -50.128 1.00 89.56 103 ASP A CA 1
ATOM 789 C C . ASP A 1 103 ? 3.545 -14.423 -50.066 1.00 89.56 103 ASP A C 1
ATOM 791 O O . ASP A 1 103 ? 2.417 -14.641 -50.510 1.00 89.56 103 ASP A O 1
ATOM 795 N N . GLY A 1 104 ? 4.266 -15.384 -49.479 1.00 85.62 104 GLY A N 1
ATOM 796 C CA . GLY A 1 104 ? 3.862 -16.787 -49.372 1.00 85.62 104 GLY A CA 1
ATOM 797 C C . GLY A 1 104 ? 4.402 -17.685 -50.488 1.00 85.62 104 GLY A C 1
ATOM 798 O O . GLY A 1 104 ? 4.126 -18.887 -50.474 1.00 85.62 104 GLY A O 1
ATOM 799 N N . ALA A 1 105 ? 5.187 -17.148 -51.428 1.00 87.19 105 ALA A N 1
ATOM 800 C CA . ALA A 1 105 ? 5.891 -17.949 -52.418 1.00 87.19 105 ALA A CA 1
ATOM 801 C C . ALA A 1 105 ? 6.981 -18.822 -51.769 1.00 87.19 105 ALA A C 1
ATOM 803 O O . ALA A 1 105 ? 7.647 -18.439 -50.804 1.00 87.19 105 ALA A O 1
ATOM 804 N N . GLN A 1 106 ? 7.183 -20.026 -52.312 1.00 89.69 106 GLN A N 1
ATOM 805 C CA . GLN A 1 106 ? 8.241 -20.920 -51.848 1.00 89.69 106 GLN A CA 1
ATOM 806 C C . GLN A 1 106 ? 9.610 -20.426 -52.337 1.00 89.69 106 GLN A C 1
ATOM 808 O O . GLN A 1 106 ? 9.789 -20.125 -53.516 1.00 89.69 106 GLN A O 1
ATOM 813 N N . ILE A 1 107 ? 10.601 -20.411 -51.445 1.00 89.88 107 ILE A N 1
ATOM 814 C CA . ILE A 1 107 ? 12.003 -20.170 -51.803 1.00 89.88 107 ILE A CA 1
ATOM 815 C C . ILE A 1 107 ? 12.516 -21.383 -52.591 1.00 89.88 107 ILE A C 1
ATOM 817 O O . ILE A 1 107 ? 12.473 -22.510 -52.096 1.00 89.88 107 ILE A O 1
ATOM 821 N N . THR A 1 108 ? 12.991 -21.162 -53.820 1.00 90.56 108 THR A N 1
ATOM 822 C CA . THR A 1 108 ? 13.385 -22.238 -54.756 1.00 90.56 108 THR A CA 1
ATOM 823 C C . THR A 1 108 ? 14.877 -22.265 -55.070 1.00 90.56 108 THR A C 1
ATOM 825 O O . THR A 1 108 ? 15.368 -23.261 -55.599 1.00 90.56 108 THR A O 1
ATOM 828 N N . THR A 1 109 ? 15.620 -21.207 -54.735 1.00 92.06 109 THR A N 1
ATOM 829 C CA . THR A 1 109 ? 17.070 -21.136 -54.967 1.00 92.06 109 THR A CA 1
ATOM 830 C C . THR A 1 109 ? 17.829 -20.682 -53.722 1.00 92.06 109 THR A C 1
ATOM 832 O O . THR A 1 109 ? 17.307 -19.930 -52.900 1.00 92.06 109 THR A O 1
ATOM 835 N N . GLN A 1 110 ? 19.092 -21.105 -53.593 1.00 89.31 110 GLN A N 1
ATOM 836 C CA . GLN A 1 110 ? 19.954 -20.685 -52.480 1.00 89.31 110 GLN A CA 1
ATOM 837 C C . GLN A 1 110 ? 20.158 -19.162 -52.460 1.00 89.31 110 GLN A C 1
ATOM 839 O O . GLN A 1 110 ? 20.084 -18.555 -51.400 1.00 89.31 110 GLN A O 1
ATOM 844 N N . GLY A 1 111 ? 20.310 -18.526 -53.628 1.00 92.69 111 GLY A N 1
ATOM 845 C CA . GLY A 1 111 ? 20.451 -17.069 -53.712 1.00 92.69 111 GLY A CA 1
ATOM 846 C C . GLY A 1 111 ? 19.229 -16.300 -53.190 1.00 92.69 111 GLY A C 1
ATOM 847 O O . GLY A 1 111 ? 19.387 -15.228 -52.616 1.00 92.69 111 GLY A O 1
ATOM 848 N N . GLN A 1 112 ? 18.018 -16.858 -53.322 1.00 88.19 112 GLN A N 1
ATOM 849 C CA . GLN A 1 112 ? 16.812 -16.294 -52.699 1.00 88.19 112 GLN A CA 1
ATOM 850 C C . GLN A 1 112 ? 16.846 -16.450 -51.173 1.00 88.19 112 GLN A C 1
ATOM 852 O O . GLN A 1 112 ? 16.501 -15.513 -50.459 1.00 88.19 112 GLN A O 1
ATOM 857 N N . ALA A 1 113 ? 17.292 -17.604 -50.665 1.00 88.38 113 ALA A N 1
ATOM 858 C CA . ALA A 1 113 ? 17.444 -17.824 -49.227 1.00 88.38 113 ALA A CA 1
ATOM 859 C C . ALA A 1 113 ? 18.472 -16.860 -48.605 1.00 88.38 113 ALA A C 1
ATOM 861 O O . ALA A 1 113 ? 18.203 -16.278 -47.554 1.00 88.38 113 ALA A O 1
ATOM 862 N N . ASP A 1 114 ? 19.607 -16.645 -49.276 1.00 92.50 114 ASP A N 1
ATOM 863 C CA . ASP A 1 114 ? 20.662 -15.737 -48.817 1.00 92.50 114 ASP A CA 1
ATOM 864 C C . ASP A 1 114 ? 20.175 -14.276 -48.809 1.00 92.50 114 ASP A C 1
ATOM 866 O O . ASP A 1 114 ? 20.362 -13.574 -47.816 1.00 92.50 114 ASP A O 1
ATOM 870 N N . ALA A 1 115 ? 19.465 -13.837 -49.858 1.00 90.06 115 ALA A N 1
ATOM 871 C CA . ALA A 1 115 ? 18.878 -12.496 -49.931 1.00 90.06 115 ALA A CA 1
ATOM 872 C C . ALA A 1 115 ? 17.832 -12.247 -48.827 1.00 90.06 115 ALA A C 1
ATOM 874 O O . ALA A 1 115 ? 17.863 -11.207 -48.167 1.00 90.06 115 ALA A O 1
ATOM 875 N N . VAL A 1 116 ? 16.947 -13.219 -48.569 1.00 91.69 116 VAL A N 1
ATOM 876 C CA . VAL A 1 116 ? 15.977 -13.157 -47.459 1.00 91.69 116 VAL A CA 1
ATOM 877 C C . VAL A 1 116 ? 16.694 -13.133 -46.104 1.00 91.69 116 VAL A C 1
ATOM 879 O O . VAL A 1 116 ? 16.288 -12.398 -45.202 1.00 91.69 116 VAL A O 1
ATOM 882 N N . GLY A 1 117 ? 17.783 -13.891 -45.957 1.00 91.25 117 GLY A N 1
ATOM 883 C CA . GLY A 1 117 ? 18.634 -13.874 -44.767 1.00 91.25 117 GLY A CA 1
ATOM 884 C C . GLY A 1 117 ? 19.260 -12.501 -44.504 1.00 91.25 117 GLY A C 1
ATOM 885 O O . GLY A 1 117 ? 19.188 -12.000 -43.379 1.00 91.25 117 GLY A O 1
ATOM 886 N N . THR A 1 118 ? 19.816 -11.859 -45.537 1.00 93.62 118 THR A N 1
ATOM 887 C CA . THR A 1 118 ? 20.365 -10.497 -45.452 1.00 93.62 118 THR A CA 1
ATOM 888 C C . THR A 1 118 ? 19.288 -9.475 -45.097 1.00 93.62 118 THR A C 1
ATOM 890 O O . THR A 1 118 ? 19.487 -8.693 -44.168 1.00 93.62 118 THR A O 1
ATOM 893 N N . LEU A 1 119 ? 18.130 -9.522 -45.760 1.00 94.06 119 LEU A N 1
ATOM 894 C CA . LEU A 1 119 ? 17.013 -8.615 -45.486 1.00 94.06 119 LEU A CA 1
ATOM 895 C C . LEU A 1 119 ? 16.495 -8.763 -44.048 1.00 94.06 119 LEU A C 1
ATOM 897 O O . LEU A 1 119 ? 16.242 -7.774 -43.358 1.00 94.06 119 LEU A O 1
ATOM 901 N N . ARG A 1 120 ? 16.403 -10.002 -43.546 1.00 94.25 120 ARG A N 1
ATOM 902 C CA . ARG A 1 120 ? 16.057 -10.275 -42.144 1.00 94.25 120 ARG A CA 1
ATOM 903 C C . ARG A 1 120 ? 17.063 -9.641 -41.184 1.00 94.25 120 ARG A C 1
ATOM 905 O O . ARG A 1 120 ? 16.650 -9.079 -40.173 1.00 94.25 120 ARG A O 1
ATOM 912 N N . GLN A 1 121 ? 18.360 -9.737 -41.473 1.00 95.19 121 GLN A N 1
ATOM 913 C CA . GLN A 1 121 ? 19.398 -9.139 -40.632 1.00 95.19 121 GLN A CA 1
ATOM 914 C C . GLN A 1 121 ? 19.323 -7.605 -40.650 1.00 95.19 121 GLN A C 1
ATOM 916 O O . GLN A 1 121 ? 19.336 -6.985 -39.591 1.00 95.19 121 GLN A O 1
ATOM 921 N N . GLN A 1 122 ? 19.144 -6.997 -41.825 1.00 92.38 122 GLN A N 1
ATOM 922 C CA . GLN A 1 122 ? 18.979 -5.546 -41.966 1.00 92.38 122 GLN A CA 1
ATOM 923 C C . GLN A 1 122 ? 17.763 -5.023 -41.193 1.00 92.38 122 GLN A C 1
ATOM 925 O O . GLN A 1 122 ? 17.864 -4.012 -40.505 1.00 92.38 122 GLN A O 1
ATOM 930 N N . LEU A 1 123 ? 16.635 -5.743 -41.223 1.00 93.38 123 LEU A N 1
ATOM 931 C CA . LEU A 1 123 ? 15.470 -5.418 -40.394 1.00 93.38 123 LEU A CA 1
ATOM 932 C C . LEU A 1 123 ? 15.793 -5.478 -38.896 1.00 93.38 123 LEU A C 1
ATOM 934 O O . LEU A 1 123 ? 15.401 -4.584 -38.150 1.00 93.38 123 LEU A O 1
ATOM 938 N N . GLN A 1 124 ? 16.523 -6.502 -38.443 1.00 94.75 124 GLN A N 1
ATOM 939 C CA . GLN A 1 124 ? 16.934 -6.615 -37.039 1.00 94.75 124 GLN A CA 1
ATOM 940 C C . GLN A 1 124 ? 17.849 -5.466 -36.608 1.00 94.75 124 GLN A C 1
ATOM 942 O O . GLN A 1 124 ? 17.716 -4.968 -35.491 1.00 94.75 124 GLN A O 1
ATOM 947 N N . ASP A 1 125 ? 18.757 -5.032 -37.475 1.00 92.62 125 ASP A N 1
ATOM 948 C CA . ASP A 1 125 ? 19.659 -3.922 -37.176 1.00 92.62 125 ASP A CA 1
ATOM 949 C C . ASP A 1 125 ? 18.929 -2.569 -37.233 1.00 92.62 125 ASP A C 1
ATOM 951 O O . ASP A 1 125 ? 19.101 -1.750 -36.331 1.00 92.62 125 ASP A O 1
ATOM 955 N N . GLY A 1 126 ? 18.003 -2.379 -38.179 1.00 90.75 126 GLY A N 1
ATOM 956 C CA . GLY A 1 126 ? 17.093 -1.229 -38.206 1.00 90.75 126 GLY A CA 1
ATOM 957 C C . GLY A 1 126 ? 16.222 -1.123 -36.947 1.00 90.75 126 GLY A C 1
ATOM 958 O O . GLY A 1 126 ? 16.018 -0.028 -36.422 1.00 90.75 126 GLY A O 1
ATOM 959 N N . MET A 1 127 ? 15.761 -2.254 -36.399 1.00 91.38 127 MET A N 1
ATOM 960 C CA . MET A 1 127 ? 15.041 -2.284 -35.119 1.00 91.38 127 MET A CA 1
ATOM 961 C C . MET A 1 127 ? 15.916 -1.843 -33.937 1.00 91.38 127 MET A C 1
ATOM 963 O O . MET A 1 127 ? 15.422 -1.145 -33.053 1.00 91.38 127 MET A O 1
ATOM 967 N N . LYS A 1 128 ? 17.201 -2.223 -33.907 1.00 94.00 128 LYS A N 1
ATOM 968 C CA . LYS A 1 128 ? 18.136 -1.763 -32.864 1.00 94.00 128 LYS A CA 1
ATOM 969 C C . LYS A 1 128 ? 18.371 -0.258 -32.962 1.00 94.00 128 LYS A C 1
ATOM 971 O O . LYS A 1 128 ? 18.256 0.424 -31.951 1.00 94.00 128 LYS A O 1
ATOM 976 N N . LEU A 1 129 ? 18.595 0.261 -34.172 1.00 90.38 129 LEU A N 1
ATOM 977 C CA . LEU A 1 129 ? 18.748 1.701 -34.413 1.00 90.38 129 LEU A CA 1
ATOM 978 C C . LEU A 1 129 ? 17.515 2.496 -33.955 1.00 90.38 129 LEU A C 1
ATOM 980 O O . LEU A 1 129 ? 17.648 3.593 -33.418 1.00 90.38 129 LEU A O 1
ATOM 984 N N . ALA A 1 130 ? 16.312 1.936 -34.118 1.00 90.44 130 ALA A N 1
ATOM 985 C CA . ALA A 1 130 ? 15.084 2.549 -33.613 1.00 90.44 130 ALA A CA 1
ATOM 986 C C . ALA A 1 130 ? 15.027 2.591 -32.079 1.00 90.44 130 ALA A C 1
ATOM 988 O O . ALA A 1 130 ? 14.574 3.586 -31.512 1.00 90.44 130 ALA A O 1
ATOM 989 N N . ASP A 1 131 ? 15.480 1.537 -31.395 1.00 92.31 131 ASP A N 1
ATOM 990 C CA . ASP A 1 131 ? 15.535 1.533 -29.930 1.00 92.31 131 ASP A CA 1
ATOM 991 C C . ASP A 1 131 ? 16.613 2.489 -29.396 1.00 92.31 131 ASP A C 1
ATOM 993 O O . ASP A 1 131 ? 16.367 3.209 -28.430 1.00 92.31 131 ASP A O 1
ATOM 997 N N . GLU A 1 132 ? 17.764 2.580 -30.062 1.00 92.56 132 GLU A N 1
ATOM 998 C CA . GLU A 1 132 ? 18.813 3.555 -29.743 1.00 92.56 132 GLU A CA 1
ATOM 999 C C . GLU A 1 132 ? 18.305 4.996 -29.887 1.00 92.56 132 GLU A C 1
ATOM 1001 O O . GLU A 1 132 ? 18.445 5.789 -28.952 1.00 92.56 132 GLU A O 1
ATOM 1006 N N . ALA A 1 133 ? 17.623 5.308 -30.997 1.00 89.94 133 ALA A N 1
ATOM 1007 C CA . ALA A 1 133 ? 16.964 6.596 -31.218 1.00 89.94 133 ALA A CA 1
ATOM 1008 C C . ALA A 1 133 ? 15.960 6.915 -30.098 1.00 89.94 133 ALA A C 1
ATOM 1010 O O . ALA A 1 133 ? 15.981 7.995 -29.507 1.00 89.94 133 ALA A O 1
ATOM 1011 N N . ARG A 1 134 ? 15.117 5.938 -29.738 1.00 93.94 134 ARG A N 1
ATOM 1012 C CA . ARG A 1 134 ? 14.135 6.067 -28.653 1.00 93.94 134 ARG A CA 1
ATOM 1013 C C . ARG A 1 134 ? 14.805 6.349 -27.308 1.00 93.94 134 ARG A C 1
ATOM 1015 O O . ARG A 1 134 ? 14.308 7.175 -26.544 1.00 93.94 134 ARG A O 1
ATOM 1022 N N . ILE A 1 135 ? 15.888 5.646 -26.979 1.00 93.38 135 ILE A N 1
ATOM 1023 C CA . ILE A 1 135 ? 16.635 5.844 -25.728 1.00 93.38 135 ILE A CA 1
ATOM 1024 C C . ILE A 1 135 ? 17.258 7.243 -25.704 1.00 93.38 135 ILE A C 1
ATOM 1026 O O . ILE A 1 135 ? 17.136 7.929 -24.687 1.00 93.38 135 ILE A O 1
ATOM 1030 N N . ALA A 1 136 ? 17.868 7.682 -26.807 1.00 89.81 136 ALA A N 1
ATOM 1031 C CA . ALA A 1 136 ? 18.468 9.007 -26.931 1.00 89.81 136 ALA A CA 1
ATOM 1032 C C . ALA A 1 136 ? 17.425 10.124 -26.760 1.00 89.81 136 ALA A C 1
ATOM 1034 O O . ALA A 1 136 ? 17.619 11.029 -25.948 1.00 89.81 136 ALA A O 1
ATOM 1035 N N . GLU A 1 137 ? 16.276 10.015 -27.436 1.00 89.00 137 GLU A N 1
ATOM 1036 C CA . GLU A 1 137 ? 15.168 10.967 -27.302 1.00 89.00 137 GLU A CA 1
ATOM 1037 C C . GLU A 1 137 ? 14.576 10.978 -25.885 1.00 89.00 137 GLU A C 1
ATOM 1039 O O . GLU A 1 137 ? 14.239 12.038 -25.357 1.00 89.00 137 GLU A O 1
ATOM 1044 N N . LYS A 1 138 ? 14.461 9.809 -25.239 1.00 94.38 138 LYS A N 1
ATOM 1045 C CA . LYS A 1 138 ? 13.882 9.670 -23.893 1.00 94.38 138 LYS A CA 1
ATOM 1046 C C . LYS A 1 138 ? 14.806 10.187 -22.789 1.00 94.38 138 LYS A C 1
ATOM 1048 O O . LYS A 1 138 ? 14.316 10.746 -21.807 1.00 94.38 138 LYS A O 1
ATOM 1053 N N . LYS A 1 139 ? 16.122 10.025 -22.938 1.00 93.94 139 LYS A N 1
ATOM 1054 C CA . LYS A 1 139 ? 17.138 10.353 -21.926 1.00 93.94 139 LYS A CA 1
ATOM 1055 C C . LYS A 1 139 ? 16.966 11.734 -21.263 1.00 93.94 139 LYS A C 1
ATOM 1057 O O . LYS A 1 139 ? 16.870 11.764 -20.037 1.00 93.94 139 LYS A O 1
ATOM 1062 N N . PRO A 1 140 ? 16.843 12.865 -21.992 1.00 93.81 140 PRO A N 1
ATOM 1063 C CA . PRO A 1 140 ? 16.686 14.177 -21.356 1.00 93.81 140 PRO A CA 1
ATOM 1064 C C . PRO A 1 140 ? 15.369 14.323 -20.579 1.00 93.81 140 PRO A C 1
ATOM 1066 O O . PRO A 1 140 ? 15.271 15.148 -19.670 1.00 93.81 140 PRO A O 1
ATOM 1069 N N . PHE A 1 141 ? 14.333 13.556 -20.927 1.00 95.00 141 PHE A N 1
ATOM 1070 C CA . PHE A 1 141 ? 13.083 13.541 -20.169 1.00 95.00 141 PHE A CA 1
ATOM 1071 C C . PHE A 1 141 ? 13.199 12.683 -18.917 1.00 95.00 141 PHE A C 1
ATOM 1073 O O . PHE A 1 141 ? 12.732 13.111 -17.867 1.00 95.00 141 PHE A O 1
ATOM 1080 N N . ASP A 1 142 ? 13.846 11.520 -19.005 1.00 95.88 142 ASP A N 1
ATOM 1081 C CA . ASP A 1 142 ? 14.116 10.677 -17.839 1.00 95.88 142 ASP A CA 1
ATOM 1082 C C . ASP A 1 142 ? 14.955 11.429 -16.796 1.00 95.88 142 ASP A C 1
ATOM 1084 O O . ASP A 1 142 ? 14.618 11.393 -15.618 1.00 95.88 142 ASP A O 1
ATOM 1088 N N . GLU A 1 143 ? 15.973 12.183 -17.222 1.00 96.12 143 GLU A N 1
ATOM 1089 C CA . GLU A 1 143 ? 16.793 13.022 -16.334 1.00 96.12 143 GLU A CA 1
ATOM 1090 C C . GLU A 1 143 ? 15.958 14.107 -15.629 1.00 96.12 143 GLU A C 1
ATOM 1092 O O . GLU A 1 143 ? 16.044 14.274 -14.412 1.00 96.12 143 GLU A O 1
ATOM 1097 N N . LYS A 1 144 ? 15.076 14.802 -16.360 1.00 96.31 144 LYS A N 1
ATOM 1098 C CA . LYS A 1 144 ? 14.155 15.795 -15.769 1.00 96.31 144 LYS A CA 1
ATOM 1099 C C . LYS A 1 144 ? 13.149 15.158 -14.814 1.00 96.31 144 LYS A C 1
ATOM 1101 O O . LYS A 1 144 ? 12.811 15.739 -13.782 1.00 96.31 144 LYS A O 1
ATOM 1106 N N . ILE A 1 145 ? 12.632 13.983 -15.166 1.00 96.56 145 ILE A N 1
ATOM 1107 C CA . ILE A 1 145 ? 11.717 13.226 -14.312 1.00 96.56 145 ILE A CA 1
ATOM 1108 C C . ILE A 1 145 ? 12.440 12.817 -13.030 1.00 96.56 145 ILE A C 1
ATOM 1110 O O . ILE A 1 145 ? 11.868 12.987 -11.955 1.00 96.56 145 ILE A O 1
ATOM 1114 N N . ASP A 1 146 ? 13.677 12.332 -13.123 1.00 96.69 146 ASP A N 1
ATOM 1115 C CA . ASP A 1 146 ? 14.479 11.927 -11.970 1.00 96.69 146 ASP A CA 1
ATOM 1116 C C . ASP A 1 146 ? 14.796 13.109 -11.044 1.00 96.69 146 ASP A C 1
ATOM 1118 O O . ASP A 1 146 ? 14.640 12.999 -9.827 1.00 96.69 146 ASP A O 1
ATOM 1122 N N . GLU A 1 147 ? 15.121 14.280 -11.598 1.00 96.62 147 GLU A N 1
ATOM 1123 C CA . GLU A 1 147 ? 15.330 15.503 -10.816 1.00 96.62 147 GLU A CA 1
ATOM 1124 C C . GLU A 1 147 ? 14.067 15.885 -10.024 1.00 96.62 147 GLU A C 1
ATOM 1126 O O . GLU A 1 147 ? 14.111 16.120 -8.808 1.00 96.62 147 GLU A O 1
ATOM 1131 N N . ILE A 1 148 ? 12.910 15.899 -10.697 1.00 95.62 148 ILE A N 1
ATOM 1132 C CA . ILE A 1 148 ? 11.620 16.182 -10.062 1.00 95.62 148 ILE A CA 1
ATOM 1133 C C . ILE A 1 148 ? 11.343 15.138 -8.981 1.00 95.62 148 ILE A C 1
ATOM 1135 O O . ILE A 1 148 ? 11.050 15.497 -7.838 1.00 95.62 148 ILE A O 1
ATOM 1139 N N . GLN A 1 149 ? 11.451 13.854 -9.312 1.00 95.88 149 GLN A N 1
ATOM 1140 C CA . GLN A 1 149 ? 11.193 12.773 -8.370 1.00 95.88 149 GLN A CA 1
ATOM 1141 C C . GLN A 1 149 ? 12.101 12.880 -7.151 1.00 95.88 149 GLN A C 1
ATOM 1143 O O . GLN A 1 149 ? 11.597 12.816 -6.035 1.00 95.88 149 GLN A O 1
ATOM 1148 N N . THR A 1 150 ? 13.396 13.122 -7.331 1.00 95.94 150 THR A N 1
ATOM 1149 C CA . THR A 1 150 ? 14.365 13.290 -6.243 1.00 95.94 150 THR A CA 1
ATOM 1150 C C . THR A 1 150 ? 13.971 14.433 -5.310 1.00 95.94 150 THR A C 1
ATOM 1152 O O . THR A 1 150 ? 13.884 14.233 -4.093 1.00 95.94 150 THR A O 1
ATOM 1155 N N . ARG A 1 151 ? 13.635 15.609 -5.860 1.00 95.38 151 ARG A N 1
ATOM 1156 C CA . ARG A 1 151 ? 13.210 16.777 -5.071 1.00 95.38 151 ARG A CA 1
ATOM 1157 C C . ARG A 1 151 ? 11.968 16.493 -4.225 1.00 95.38 151 ARG A C 1
ATOM 1159 O O . ARG A 1 151 ? 11.929 16.854 -3.051 1.00 95.38 151 ARG A O 1
ATOM 1166 N N . TYR A 1 152 ? 10.948 15.858 -4.802 1.00 95.38 152 TYR A N 1
ATOM 1167 C CA . TYR A 1 152 ? 9.716 15.550 -4.070 1.00 95.38 152 TYR A CA 1
ATOM 1168 C C . TYR A 1 152 ? 9.915 14.393 -3.084 1.00 95.38 152 TYR A C 1
ATOM 1170 O O . TYR A 1 152 ? 9.491 14.481 -1.929 1.00 95.38 152 TYR A O 1
ATOM 1178 N N . ASN A 1 153 ? 10.610 13.332 -3.494 1.00 95.38 153 ASN A N 1
ATOM 1179 C CA . ASN A 1 153 ? 10.857 12.146 -2.675 1.00 95.38 153 ASN A CA 1
ATOM 1180 C C . ASN A 1 153 ? 11.610 12.472 -1.379 1.00 95.38 153 ASN A C 1
ATOM 1182 O O . ASN A 1 153 ? 11.356 11.821 -0.367 1.00 95.38 153 ASN A O 1
ATOM 1186 N N . ALA A 1 154 ? 12.426 13.530 -1.351 1.00 95.12 154 ALA A N 1
ATOM 1187 C CA . ALA A 1 154 ? 13.025 14.042 -0.117 1.00 95.12 154 ALA A CA 1
ATOM 1188 C C . ALA A 1 154 ? 11.995 14.293 1.011 1.00 95.12 154 ALA A C 1
ATOM 1190 O O . ALA A 1 154 ? 12.301 14.111 2.193 1.00 95.12 154 ALA A O 1
ATOM 1191 N N . TYR A 1 155 ? 10.755 14.649 0.660 1.00 95.88 155 TYR A N 1
ATOM 1192 C CA . TYR A 1 155 ? 9.673 14.919 1.609 1.00 95.88 155 TYR A CA 1
ATOM 1193 C C . TYR A 1 155 ? 8.608 13.827 1.638 1.00 95.88 155 TYR A C 1
ATOM 1195 O O . TYR A 1 155 ? 8.204 13.406 2.724 1.00 95.88 155 TYR A O 1
ATOM 1203 N N . ILE A 1 156 ? 8.165 13.359 0.470 1.00 95.12 156 ILE A N 1
ATOM 1204 C CA . ILE A 1 156 ? 6.964 12.520 0.344 1.00 95.12 156 ILE A CA 1
ATOM 1205 C C . ILE A 1 156 ? 7.258 11.048 0.056 1.00 95.12 156 ILE A C 1
ATOM 1207 O O . ILE A 1 156 ? 6.317 10.264 -0.081 1.00 95.12 156 ILE A O 1
ATOM 1211 N N . ALA A 1 157 ? 8.531 10.637 -0.030 1.00 95.31 157 ALA A N 1
ATOM 1212 C CA . ALA A 1 157 ? 8.838 9.234 -0.290 1.00 95.31 157 ALA A CA 1
ATOM 1213 C C . ALA A 1 157 ? 8.189 8.329 0.779 1.00 95.31 157 ALA A C 1
ATOM 1215 O O . ALA A 1 157 ? 8.277 8.635 1.977 1.00 95.31 157 ALA A O 1
ATOM 1216 N N . PRO A 1 158 ? 7.540 7.220 0.374 1.00 94.12 158 PRO A N 1
ATOM 1217 C CA . PRO A 1 158 ? 6.922 6.273 1.294 1.00 94.12 158 PRO A CA 1
ATOM 1218 C C . PRO A 1 158 ? 7.900 5.696 2.323 1.00 94.12 158 PRO A C 1
ATOM 1220 O O . PRO A 1 158 ? 9.081 5.511 2.035 1.00 94.12 158 PRO A O 1
ATOM 1223 N N . LEU A 1 159 ? 7.391 5.296 3.495 1.00 92.00 159 LEU A N 1
ATOM 1224 C CA . LEU A 1 159 ? 8.215 4.698 4.559 1.00 92.00 159 LEU A CA 1
ATOM 1225 C C . LEU A 1 159 ? 8.884 3.372 4.178 1.00 92.00 159 LEU A C 1
ATOM 1227 O O . LEU A 1 159 ? 9.881 3.003 4.784 1.00 92.00 159 LEU A O 1
ATOM 1231 N N . LYS A 1 160 ? 8.350 2.661 3.181 1.00 93.12 160 LYS A N 1
ATOM 1232 C CA . LYS A 1 160 ? 8.933 1.410 2.674 1.00 93.12 160 LYS A CA 1
ATOM 1233 C C . LYS A 1 160 ? 10.181 1.620 1.808 1.00 93.12 160 LYS A C 1
ATOM 1235 O O . LYS A 1 160 ? 10.859 0.650 1.487 1.00 93.12 160 LYS A O 1
ATOM 1240 N N . ASN A 1 161 ? 10.453 2.852 1.378 1.00 90.75 161 ASN A N 1
ATOM 1241 C CA . ASN A 1 161 ? 11.613 3.144 0.546 1.00 90.75 161 ASN A CA 1
ATOM 1242 C C . ASN A 1 161 ? 12.889 3.154 1.395 1.00 90.75 161 ASN A C 1
ATOM 1244 O O . ASN A 1 161 ? 12.850 3.448 2.586 1.00 90.75 161 ASN A O 1
ATOM 1248 N N . LYS A 1 162 ? 14.041 2.905 0.757 1.00 90.19 162 LYS A N 1
ATOM 1249 C CA . LYS A 1 162 ? 15.358 2.933 1.418 1.00 90.19 162 LYS A CA 1
ATOM 1250 C C . LYS A 1 162 ? 15.634 4.266 2.127 1.00 90.19 162 LYS A C 1
ATOM 1252 O O . LYS A 1 162 ? 16.220 4.274 3.203 1.00 90.19 162 LYS A O 1
ATOM 1257 N N . VAL A 1 163 ? 15.201 5.376 1.526 1.00 90.62 163 VAL A N 1
ATOM 1258 C CA . VAL A 1 163 ? 15.263 6.718 2.118 1.00 90.62 163 VAL A CA 1
ATOM 1259 C C . VAL A 1 163 ? 13.843 7.289 2.173 1.00 90.62 163 VAL A C 1
ATOM 1261 O O . VAL A 1 163 ? 13.352 7.806 1.169 1.00 90.62 163 VAL A O 1
ATOM 1264 N N . PRO A 1 164 ? 13.146 7.161 3.315 1.00 92.44 164 PRO A N 1
ATOM 1265 C CA . PRO A 1 164 ? 11.829 7.754 3.505 1.00 92.44 164 PRO A CA 1
ATOM 1266 C C . PRO A 1 164 ? 11.872 9.278 3.551 1.00 92.44 164 PRO A C 1
ATOM 1268 O O . PRO A 1 164 ? 12.778 9.873 4.148 1.00 92.44 164 PRO A O 1
ATOM 1271 N N . GLY A 1 165 ? 10.825 9.897 3.011 1.00 95.62 165 GLY A N 1
ATOM 1272 C CA . GLY A 1 165 ? 10.670 11.342 3.014 1.00 95.62 165 GLY A CA 1
ATOM 1273 C C . GLY A 1 165 ? 10.457 11.897 4.424 1.00 95.62 165 GLY A C 1
ATOM 1274 O O . GLY A 1 165 ? 9.906 11.231 5.306 1.00 95.62 165 GLY A O 1
ATOM 1275 N N . THR A 1 166 ? 10.913 13.123 4.670 1.00 95.12 166 THR A N 1
ATOM 1276 C CA . THR A 1 166 ? 10.810 13.771 5.990 1.00 95.12 166 THR A CA 1
ATOM 1277 C C . THR A 1 166 ? 9.365 13.974 6.445 1.00 95.12 166 THR A C 1
ATOM 1279 O O . THR A 1 166 ? 9.051 13.663 7.595 1.00 95.12 166 THR A O 1
ATOM 1282 N N . ALA A 1 167 ? 8.471 14.406 5.551 1.00 95.25 167 ALA A N 1
ATOM 1283 C CA . ALA A 1 167 ? 7.053 14.579 5.860 1.00 95.25 167 ALA A CA 1
ATOM 1284 C C . ALA A 1 167 ? 6.374 13.228 6.126 1.00 95.25 167 ALA A C 1
ATOM 1286 O O . ALA A 1 167 ? 5.653 13.091 7.113 1.00 95.25 167 ALA A O 1
ATOM 1287 N N . SER A 1 168 ? 6.675 12.199 5.326 1.00 94.88 168 SER A N 1
ATOM 1288 C CA . SER A 1 168 ? 6.187 10.832 5.565 1.00 94.88 168 SER A CA 1
ATOM 1289 C C . SER A 1 168 ? 6.581 10.316 6.954 1.00 94.88 168 SER A C 1
ATOM 1291 O O . SER A 1 168 ? 5.743 9.770 7.676 1.00 94.88 168 SER A O 1
ATOM 1293 N N . LYS A 1 169 ? 7.838 10.534 7.371 1.00 94.81 169 LYS A N 1
ATOM 1294 C CA . LYS A 1 169 ? 8.313 10.182 8.721 1.00 94.81 169 LYS A CA 1
ATOM 1295 C C . LYS A 1 169 ? 7.554 10.940 9.809 1.00 94.81 169 LYS A C 1
ATOM 1297 O O . LYS A 1 169 ? 7.126 10.320 10.778 1.00 94.81 169 LYS A O 1
ATOM 1302 N N . ALA A 1 170 ? 7.359 12.248 9.641 1.00 95.38 170 ALA A N 1
ATOM 1303 C CA . ALA A 1 170 ? 6.636 13.073 10.606 1.00 95.38 170 ALA A CA 1
ATOM 1304 C C . ALA A 1 170 ? 5.173 12.629 10.759 1.00 95.38 170 ALA A C 1
ATOM 1306 O O . ALA A 1 170 ? 4.708 12.429 11.878 1.00 95.38 170 ALA A O 1
ATOM 1307 N N . VAL A 1 171 ? 4.470 12.386 9.647 1.00 94.38 171 VAL A N 1
ATOM 1308 C CA . VAL A 1 171 ? 3.086 11.884 9.658 1.00 94.38 171 VAL A CA 1
ATOM 1309 C C . VAL A 1 171 ? 3.000 10.537 10.374 1.00 94.38 171 VAL A C 1
ATOM 1311 O O . VAL A 1 171 ? 2.125 10.347 11.216 1.00 94.38 171 VAL A O 1
ATOM 1314 N N . SER A 1 172 ? 3.929 9.616 10.101 1.00 94.12 172 SER A N 1
ATOM 1315 C CA . SER A 1 172 ? 3.964 8.328 10.800 1.00 94.12 172 SER A CA 1
ATOM 1316 C C . SER A 1 172 ? 4.253 8.483 12.294 1.00 94.12 172 SER A C 1
ATOM 1318 O O . SER A 1 172 ? 3.623 7.803 13.099 1.00 94.12 172 SER A O 1
ATOM 1320 N N . ALA A 1 173 ? 5.181 9.361 12.680 1.00 94.38 173 ALA A N 1
ATOM 1321 C CA . ALA A 1 173 ? 5.517 9.597 14.081 1.00 94.38 173 ALA A CA 1
ATOM 1322 C C . ALA A 1 173 ? 4.334 10.199 14.856 1.00 94.38 173 ALA A C 1
ATOM 1324 O O . ALA A 1 173 ? 4.005 9.722 15.942 1.00 94.38 173 ALA A O 1
ATOM 1325 N N . LEU A 1 174 ? 3.643 11.182 14.271 1.00 93.75 174 LEU A N 1
ATOM 1326 C CA . LEU A 1 174 ? 2.425 11.763 14.840 1.00 93.75 174 LEU A CA 1
ATOM 1327 C C . LEU A 1 174 ? 1.295 10.729 14.928 1.00 93.75 174 LEU A C 1
ATOM 1329 O O . LEU A 1 174 ? 0.616 10.650 15.949 1.00 93.75 174 LEU A O 1
ATOM 1333 N N . GLY A 1 175 ? 1.130 9.887 13.903 1.00 92.62 175 GLY A N 1
ATOM 1334 C CA . GLY A 1 175 ? 0.183 8.770 13.929 1.00 92.62 175 GLY A CA 1
ATOM 1335 C C . GLY A 1 175 ? 0.473 7.774 15.056 1.00 92.62 175 GLY A C 1
ATOM 1336 O O . GLY A 1 175 ? -0.449 7.345 15.752 1.00 92.62 175 GLY A O 1
ATOM 1337 N N . ASN A 1 176 ? 1.746 7.455 15.300 1.00 93.00 176 ASN A N 1
ATOM 1338 C CA . ASN A 1 176 ? 2.156 6.589 16.407 1.00 93.00 176 ASN A CA 1
ATOM 1339 C C . ASN A 1 176 ? 1.877 7.241 17.770 1.00 93.00 176 ASN A C 1
ATOM 1341 O O . ASN A 1 176 ? 1.337 6.584 18.657 1.00 93.00 176 ASN A O 1
ATOM 1345 N N . ALA A 1 177 ? 2.172 8.535 17.926 1.00 92.69 177 ALA A N 1
ATOM 1346 C CA . ALA A 1 177 ? 1.863 9.276 19.150 1.00 92.69 177 ALA A CA 1
ATOM 1347 C C . ALA A 1 177 ? 0.349 9.301 19.437 1.00 92.69 177 ALA A C 1
ATOM 1349 O O . ALA A 1 177 ? -0.078 9.004 20.553 1.00 92.69 177 ALA A O 1
ATOM 1350 N N . LEU A 1 178 ? -0.471 9.562 18.412 1.00 92.12 178 LEU A N 1
ATOM 1351 C CA . LEU A 1 178 ? -1.930 9.490 18.516 1.00 92.12 178 LEU A CA 1
ATOM 1352 C C . LEU A 1 178 ? -2.413 8.078 18.858 1.00 92.12 178 LEU A C 1
ATOM 1354 O O . LEU A 1 178 ? -3.330 7.930 19.656 1.00 92.12 178 LEU A O 1
ATOM 1358 N N . THR A 1 179 ? -1.788 7.040 18.301 1.00 91.81 179 THR A N 1
ATOM 1359 C CA . THR A 1 179 ? -2.141 5.642 18.593 1.00 91.81 179 THR A CA 1
ATOM 1360 C C . THR A 1 179 ? -1.953 5.316 20.075 1.00 91.81 179 THR A C 1
ATOM 1362 O O . THR A 1 179 ? -2.821 4.686 20.673 1.00 91.81 179 THR A O 1
ATOM 1365 N N . VAL A 1 180 ? -0.864 5.779 20.698 1.00 93.06 180 VAL A N 1
ATOM 1366 C CA . VAL A 1 180 ? -0.633 5.594 22.143 1.00 93.06 180 VAL A CA 1
ATOM 1367 C C . VAL A 1 180 ? -1.740 6.259 22.965 1.00 93.06 180 VAL A C 1
ATOM 1369 O O . VAL A 1 180 ? -2.301 5.632 23.863 1.00 93.06 180 VAL A O 1
ATOM 1372 N N . TRP A 1 181 ? -2.099 7.499 22.629 1.00 92.19 181 TRP A N 1
ATOM 1373 C CA . TRP A 1 181 ? -3.166 8.228 23.316 1.00 92.19 181 TRP A CA 1
ATOM 1374 C C . TRP A 1 181 ? -4.546 7.577 23.137 1.00 92.19 181 TRP A C 1
ATOM 1376 O O . TRP A 1 181 ? -5.260 7.365 24.115 1.00 92.19 181 TRP A O 1
ATOM 1386 N N . LEU A 1 182 ? -4.912 7.202 21.909 1.00 91.62 182 LEU A N 1
ATOM 1387 C CA . LEU A 1 182 ? -6.198 6.560 21.626 1.00 91.62 182 LEU A CA 1
ATOM 1388 C C . LEU A 1 182 ? -6.304 5.179 22.283 1.00 91.62 182 LEU A C 1
ATOM 1390 O O . LEU A 1 182 ? -7.369 4.839 22.781 1.00 91.62 182 LEU A O 1
ATOM 1394 N N . ASN A 1 183 ? -5.210 4.415 22.371 1.00 92.06 183 ASN A N 1
ATOM 1395 C CA . ASN A 1 183 ? -5.189 3.162 23.132 1.00 92.06 183 ASN A CA 1
ATOM 1396 C C . ASN A 1 183 ? -5.445 3.382 24.628 1.00 92.06 183 ASN A C 1
ATOM 1398 O O . ASN A 1 183 ? -6.130 2.572 25.251 1.00 92.06 183 ASN A O 1
ATOM 1402 N N . LYS A 1 184 ? -4.922 4.472 25.205 1.00 93.44 184 LYS A N 1
ATOM 1403 C CA . LYS A 1 184 ? -5.198 4.833 26.600 1.00 93.44 184 LYS A CA 1
ATOM 1404 C C . LYS A 1 184 ? -6.684 5.139 26.799 1.00 93.44 184 LYS A C 1
ATOM 1406 O O . LYS A 1 184 ? -7.301 4.565 27.689 1.00 93.44 184 LYS A O 1
ATOM 1411 N N . LEU A 1 185 ? -7.266 5.976 25.941 1.00 92.12 185 LEU A N 1
ATOM 1412 C CA . LEU A 1 185 ? -8.695 6.300 25.996 1.00 92.12 185 LEU A CA 1
ATOM 1413 C C . LEU A 1 185 ? -9.587 5.070 25.773 1.00 92.12 185 LEU A C 1
ATOM 1415 O O . LEU A 1 185 ? -10.628 4.937 26.406 1.00 92.12 185 LEU A O 1
ATOM 1419 N N . GLU A 1 186 ? -9.173 4.147 24.906 1.00 90.31 186 GLU A N 1
ATOM 1420 C CA . GLU A 1 186 ? -9.863 2.874 24.691 1.00 90.31 186 GLU A CA 1
ATOM 1421 C C . GLU A 1 186 ? -9.808 1.986 25.940 1.00 90.31 186 GLU A C 1
ATOM 1423 O O . GLU A 1 186 ? -10.805 1.366 26.295 1.00 90.31 186 GLU A O 1
ATOM 1428 N N . ALA A 1 187 ? -8.674 1.948 26.645 1.00 91.06 187 ALA A N 1
ATOM 1429 C CA . ALA A 1 187 ? -8.561 1.239 27.917 1.00 91.06 187 ALA A CA 1
ATOM 1430 C C . ALA A 1 187 ? -9.449 1.872 29.003 1.00 91.06 187 ALA A C 1
ATOM 1432 O O . ALA A 1 187 ? -10.174 1.155 29.689 1.00 91.06 187 ALA A O 1
ATOM 1433 N N . GLU A 1 188 ? -9.460 3.204 29.109 1.00 92.94 188 GLU A N 1
ATOM 1434 C CA . GLU A 1 188 ? -10.346 3.938 30.023 1.00 92.94 188 GLU A CA 1
ATOM 1435 C C . GLU A 1 188 ? -11.829 3.709 29.685 1.00 92.94 188 GLU A C 1
ATOM 1437 O O . GLU A 1 188 ? -12.654 3.532 30.581 1.00 92.94 188 GLU A O 1
ATOM 1442 N N . LYS A 1 189 ? -12.186 3.662 28.395 1.00 91.88 189 LYS A N 1
ATOM 1443 C CA . LYS A 1 189 ? -13.541 3.319 27.951 1.00 91.88 189 LYS A CA 1
ATOM 1444 C C . LYS A 1 189 ? -13.908 1.890 28.338 1.00 91.88 189 LYS A C 1
ATOM 1446 O O . LYS A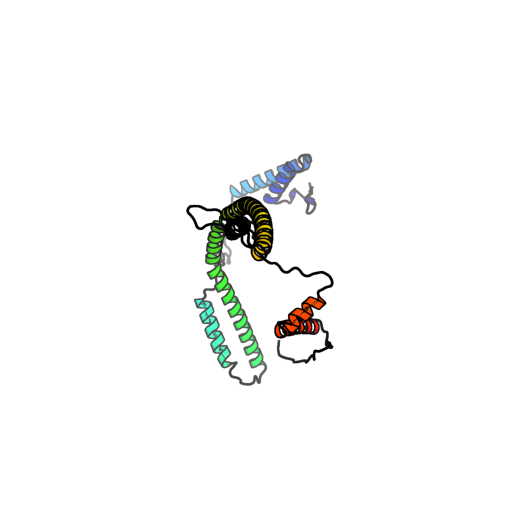 1 189 ? -14.971 1.703 28.912 1.00 91.88 189 LYS A O 1
ATOM 1451 N N . ARG A 1 190 ? -13.048 0.903 28.072 1.00 90.94 190 ARG A N 1
ATOM 1452 C CA . ARG A 1 190 ? -13.308 -0.502 28.437 1.00 90.94 190 ARG A CA 1
ATOM 1453 C C . ARG A 1 190 ? -13.520 -0.679 29.934 1.00 90.94 190 ARG A C 1
ATOM 1455 O O . ARG A 1 190 ? -14.367 -1.467 30.333 1.00 90.94 190 ARG A O 1
ATOM 1462 N N . GLU A 1 191 ? -12.786 0.063 30.757 1.00 92.81 191 GLU A N 1
ATOM 1463 C CA . GLU A 1 191 ? -12.995 0.040 32.203 1.00 92.81 191 GLU A CA 1
ATOM 1464 C C . GLU A 1 191 ? -14.345 0.659 32.590 1.00 92.81 191 GLU A C 1
ATOM 1466 O O . GLU A 1 191 ? -15.089 0.076 33.376 1.00 92.81 191 GLU A O 1
ATOM 1471 N N . ARG A 1 192 ? -14.730 1.786 31.975 1.00 91.06 192 ARG A N 1
ATOM 1472 C CA . ARG A 1 192 ? -16.077 2.356 32.157 1.00 91.06 192 ARG A CA 1
ATOM 1473 C C . ARG A 1 192 ? -17.180 1.412 31.683 1.00 91.06 192 ARG A C 1
ATOM 1475 O O . ARG A 1 192 ? -18.211 1.331 32.340 1.00 91.06 192 ARG A O 1
ATOM 1482 N N . GLU A 1 193 ? -16.977 0.699 30.577 1.00 92.25 193 GLU A N 1
ATOM 1483 C CA . GLU A 1 193 ? -17.905 -0.326 30.089 1.00 92.25 193 GLU A CA 1
ATOM 1484 C C . GLU A 1 193 ? -18.012 -1.486 31.074 1.00 92.25 193 GLU A C 1
ATOM 1486 O O . GLU A 1 193 ? -19.122 -1.914 31.371 1.00 92.25 193 GLU A O 1
ATOM 1491 N N . ARG A 1 194 ? -16.886 -1.959 31.626 1.00 93.88 194 ARG A N 1
ATOM 1492 C CA . ARG A 1 194 ? -16.860 -3.019 32.641 1.00 93.88 194 ARG A CA 1
ATOM 1493 C C . ARG A 1 194 ? -17.666 -2.616 33.874 1.00 93.88 194 ARG A C 1
ATOM 1495 O O . ARG A 1 194 ? -18.574 -3.342 34.258 1.00 93.88 194 ARG A O 1
ATOM 1502 N N . VAL A 1 195 ? -17.394 -1.435 34.432 1.00 94.25 195 VAL A N 1
ATOM 1503 C CA . VAL A 1 195 ? -18.104 -0.915 35.613 1.00 94.25 195 VAL A CA 1
ATOM 1504 C C . VAL A 1 195 ? -19.586 -0.667 35.316 1.00 94.25 195 VAL A C 1
ATOM 1506 O O . VAL A 1 195 ? -20.446 -1.009 36.125 1.00 94.25 195 VAL A O 1
ATOM 1509 N N . ALA A 1 196 ? -19.916 -0.092 34.155 1.00 92.69 196 ALA A N 1
ATOM 1510 C CA . ALA A 1 196 ? -21.306 0.136 33.762 1.00 92.69 196 ALA A CA 1
ATOM 1511 C C . ALA A 1 196 ? -22.065 -1.178 33.546 1.00 92.69 196 ALA A C 1
ATOM 1513 O O . ALA A 1 196 ? -23.248 -1.250 33.868 1.00 92.69 196 ALA A O 1
ATOM 1514 N N . LYS A 1 197 ? -21.389 -2.208 33.028 1.00 93.81 197 LYS A N 1
ATOM 1515 C CA . LYS A 1 197 ? -21.957 -3.539 32.839 1.00 93.81 197 LYS A CA 1
ATOM 1516 C C . LYS A 1 197 ? -22.191 -4.241 34.171 1.00 93.81 197 LYS A C 1
ATOM 1518 O O . LYS A 1 197 ? -23.304 -4.686 34.395 1.00 93.81 197 LYS A O 1
ATOM 1523 N N . GLU A 1 198 ? -21.202 -4.265 35.064 1.00 94.38 198 GLU A N 1
ATOM 1524 C CA . GLU A 1 198 ? -21.349 -4.835 36.413 1.00 94.38 198 GLU A CA 1
ATOM 1525 C C . GLU A 1 198 ? -22.527 -4.191 37.152 1.00 94.38 198 GLU A C 1
ATOM 1527 O O . GLU A 1 198 ? -23.420 -4.888 37.624 1.00 94.38 198 GLU A O 1
ATOM 1532 N N . LYS A 1 199 ? -22.614 -2.856 37.131 1.00 92.62 199 LYS A N 1
ATOM 1533 C CA . LYS A 1 199 ? -23.727 -2.130 37.751 1.00 92.62 199 LYS A CA 1
ATOM 1534 C C . LYS A 1 199 ? -25.078 -2.402 37.077 1.00 92.62 199 LYS A C 1
ATOM 1536 O O . LYS A 1 199 ? -26.098 -2.463 37.759 1.00 92.62 199 LYS A O 1
ATOM 1541 N N . ALA A 1 200 ? -25.116 -2.524 35.750 1.00 93.19 200 ALA A N 1
ATOM 1542 C CA . ALA A 1 200 ? -26.348 -2.845 35.033 1.00 93.19 200 ALA A CA 1
ATOM 1543 C C . ALA A 1 200 ? -26.813 -4.279 35.322 1.00 93.19 200 ALA A C 1
ATOM 1545 O O . ALA A 1 200 ? -28.005 -4.481 35.538 1.00 93.19 200 ALA A O 1
ATOM 1546 N N . ASP A 1 201 ? -25.887 -5.236 35.376 1.00 93.50 201 ASP A N 1
ATOM 1547 C CA . ASP A 1 201 ? -26.164 -6.641 35.674 1.00 93.50 201 ASP A CA 1
ATOM 1548 C C . ASP A 1 201 ? -26.659 -6.805 37.128 1.00 93.50 201 ASP A C 1
ATOM 1550 O O . ASP A 1 201 ? -27.654 -7.492 37.357 1.00 93.50 201 ASP A O 1
ATOM 1554 N N . GLU A 1 202 ? -26.044 -6.114 38.098 1.00 94.50 202 GLU A N 1
ATOM 1555 C CA . GLU A 1 202 ? -26.482 -6.093 39.506 1.00 94.50 202 GLU A CA 1
ATOM 1556 C C . GLU A 1 202 ? -27.895 -5.516 39.674 1.00 94.50 202 GLU A C 1
ATOM 1558 O O . GLU A 1 202 ? -28.760 -6.148 40.284 1.00 94.50 202 GLU A O 1
ATOM 1563 N N . ILE A 1 203 ? -28.160 -4.331 39.107 1.00 92.88 203 ILE A N 1
ATOM 1564 C CA . ILE A 1 203 ? -29.473 -3.677 39.221 1.00 92.88 203 ILE A CA 1
ATOM 1565 C C . ILE A 1 203 ? -30.541 -4.473 38.462 1.00 92.88 203 ILE A C 1
ATOM 1567 O O . ILE A 1 203 ? -31.673 -4.575 38.928 1.00 92.88 203 ILE A O 1
ATOM 1571 N N . ALA A 1 204 ? -30.205 -5.072 37.316 1.00 93.56 204 ALA A N 1
ATOM 1572 C CA . ALA A 1 204 ? -31.128 -5.935 36.586 1.00 93.56 204 ALA A CA 1
ATOM 1573 C C . ALA A 1 204 ? -31.477 -7.205 37.371 1.00 93.56 204 ALA A C 1
ATOM 1575 O O . ALA A 1 204 ? -32.647 -7.576 37.416 1.00 93.56 204 ALA A O 1
ATOM 1576 N N . ALA A 1 205 ? -30.498 -7.848 38.016 1.00 94.06 205 ALA A N 1
ATOM 1577 C CA . ALA A 1 205 ? -30.753 -9.006 38.868 1.00 94.06 205 ALA A CA 1
ATOM 1578 C C . ALA A 1 205 ? -31.668 -8.642 40.050 1.00 94.06 205 ALA A C 1
ATOM 1580 O O . ALA A 1 205 ? -32.663 -9.329 40.274 1.00 94.06 205 ALA A O 1
ATOM 1581 N N . ALA A 1 206 ? -31.387 -7.531 40.742 1.00 92.94 206 ALA A N 1
ATOM 1582 C CA . ALA A 1 206 ? -32.221 -7.043 41.841 1.00 92.94 206 ALA A CA 1
ATOM 1583 C C . ALA A 1 206 ? -33.649 -6.696 41.383 1.00 92.94 206 ALA A C 1
ATOM 1585 O O . ALA A 1 206 ? -34.614 -7.084 42.033 1.00 92.94 206 ALA A O 1
ATOM 1586 N N . ALA A 1 207 ? -33.797 -6.033 40.231 1.00 92.62 207 ALA A N 1
ATOM 1587 C CA . ALA A 1 207 ? -35.102 -5.699 39.668 1.00 92.62 207 ALA A CA 1
ATOM 1588 C C . ALA A 1 207 ? -35.907 -6.944 39.258 1.00 92.62 207 ALA A C 1
ATOM 1590 O O . ALA A 1 207 ? -37.114 -6.994 39.482 1.00 92.62 207 ALA A O 1
ATOM 1591 N N . ILE A 1 208 ? -35.252 -7.968 38.696 1.00 93.25 208 ILE A N 1
ATOM 1592 C CA . ILE A 1 208 ? -35.905 -9.236 38.342 1.00 93.25 208 ILE A CA 1
ATOM 1593 C C . ILE A 1 208 ? -36.400 -9.966 39.594 1.00 93.25 208 ILE A C 1
ATOM 1595 O O . ILE A 1 208 ? -37.521 -10.473 39.581 1.00 93.25 208 ILE A O 1
ATOM 1599 N N . GLU A 1 209 ? -35.594 -10.042 40.655 1.00 92.62 209 GLU A N 1
ATOM 1600 C CA . GLU A 1 209 ? -36.015 -10.695 41.900 1.00 92.62 209 GLU A CA 1
ATOM 1601 C C . GLU A 1 209 ? -37.136 -9.913 42.596 1.00 92.62 209 GLU A C 1
ATOM 1603 O O . GLU A 1 209 ? -38.183 -10.498 42.869 1.00 92.62 209 GLU A O 1
ATOM 1608 N N . ALA A 1 210 ? -37.010 -8.590 42.743 1.00 90.31 210 ALA A N 1
ATOM 1609 C CA . ALA A 1 210 ? -38.068 -7.755 43.317 1.00 90.31 210 ALA A CA 1
ATOM 1610 C C . ALA A 1 210 ? -39.380 -7.846 42.519 1.00 90.31 210 ALA A C 1
ATOM 1612 O O . ALA A 1 210 ? -40.459 -7.962 43.092 1.00 90.31 210 ALA A O 1
ATOM 1613 N N . HIS A 1 211 ? -39.312 -7.886 41.184 1.00 90.44 211 HIS A N 1
ATOM 1614 C CA . HIS A 1 211 ? -40.500 -8.070 40.349 1.00 90.44 211 HIS A CA 1
ATOM 1615 C C . HIS A 1 211 ? -41.138 -9.461 40.526 1.00 90.44 211 HIS A C 1
ATOM 1617 O O . HIS A 1 211 ? -42.362 -9.592 40.446 1.00 90.44 211 HIS A O 1
ATOM 1623 N N . LYS A 1 212 ? -40.350 -10.522 40.748 1.00 91.31 212 LYS A N 1
ATOM 1624 C CA . LYS A 1 212 ? -40.894 -11.860 41.050 1.00 91.31 212 LYS A CA 1
ATOM 1625 C C . LYS A 1 212 ? -41.585 -11.886 42.412 1.00 91.31 212 LYS A C 1
ATOM 1627 O O . LYS A 1 212 ? -42.659 -12.472 42.522 1.00 91.31 212 LYS A O 1
ATOM 1632 N N . GLU A 1 213 ? -40.987 -11.253 43.417 1.00 88.38 213 GLU A N 1
ATOM 1633 C CA . GLU A 1 213 ? -41.546 -11.154 44.768 1.00 88.38 213 GLU A CA 1
ATOM 1634 C C . GLU A 1 213 ? -42.833 -10.318 44.780 1.00 88.38 213 GLU A C 1
ATOM 1636 O O . GLU A 1 213 ? -43.855 -10.775 45.291 1.00 88.38 213 GLU A O 1
ATOM 1641 N N . ALA A 1 214 ? -42.834 -9.160 44.114 1.00 89.19 214 ALA A N 1
ATOM 1642 C CA . ALA A 1 214 ? -44.013 -8.312 43.953 1.00 89.19 214 ALA A CA 1
ATOM 1643 C C . ALA A 1 214 ? -45.161 -9.030 43.225 1.00 89.19 214 ALA A C 1
ATOM 1645 O O . ALA A 1 214 ? -46.315 -8.907 43.625 1.00 89.19 214 ALA A O 1
ATOM 1646 N N . ALA A 1 215 ? -44.863 -9.836 42.198 1.00 88.56 215 ALA A N 1
ATOM 1647 C CA . ALA A 1 215 ? -45.878 -10.607 41.474 1.00 88.56 215 ALA A CA 1
ATOM 1648 C C . ALA A 1 215 ? -46.576 -11.674 42.340 1.00 88.56 215 ALA A C 1
ATOM 1650 O O . ALA A 1 215 ? -47.693 -12.086 42.022 1.00 88.56 215 ALA A O 1
ATOM 1651 N N . ALA A 1 216 ? -45.927 -12.129 43.415 1.00 87.44 216 ALA A N 1
ATOM 1652 C CA . ALA A 1 216 ? -46.491 -13.056 44.393 1.00 87.44 216 ALA A CA 1
ATOM 1653 C C . ALA A 1 216 ? -47.090 -12.347 45.626 1.00 87.44 216 ALA A C 1
ATOM 1655 O O . ALA A 1 216 ? -47.691 -13.011 46.474 1.00 87.44 216 ALA A O 1
ATOM 1656 N N . SER A 1 217 ? -46.934 -11.024 45.730 1.00 85.75 217 SER A N 1
ATOM 1657 C CA . SER A 1 217 ? -47.336 -10.214 46.879 1.00 85.75 217 SER A CA 1
ATOM 1658 C C . SER A 1 217 ? -48.663 -9.483 46.640 1.00 85.75 217 SER A C 1
ATOM 1660 O O . SER A 1 217 ? -49.056 -9.195 45.512 1.00 85.75 217 SER A O 1
ATOM 1662 N N . SER A 1 218 ? -49.362 -9.162 47.728 1.00 85.38 218 SER A N 1
ATOM 1663 C CA . SER A 1 218 ? -50.497 -8.225 47.753 1.00 85.38 218 SER A CA 1
ATOM 1664 C C . SER A 1 218 ? -50.163 -6.929 48.504 1.00 85.38 218 SER A C 1
ATOM 1666 O O . SER A 1 218 ? -51.068 -6.169 48.845 1.00 85.38 218 SER A O 1
ATOM 1668 N N . ASP A 1 219 ? -48.885 -6.724 48.821 1.00 88.56 219 ASP A N 1
ATOM 1669 C CA . ASP A 1 219 ? -48.356 -5.529 49.471 1.00 88.56 219 ASP A CA 1
ATOM 1670 C C . ASP A 1 219 ? -48.033 -4.457 48.421 1.00 88.56 219 ASP A C 1
ATOM 1672 O O . ASP A 1 219 ? -47.287 -4.717 47.475 1.00 88.56 219 ASP A O 1
ATOM 1676 N N . LEU A 1 220 ? -48.614 -3.265 48.577 1.00 88.00 220 LEU A N 1
ATOM 1677 C CA . LEU A 1 220 ? -48.399 -2.147 47.656 1.00 88.00 220 LEU A CA 1
ATOM 1678 C C . LEU A 1 220 ? -46.958 -1.632 47.725 1.00 88.00 220 LEU A C 1
ATOM 1680 O O . LEU A 1 220 ? -46.405 -1.296 46.682 1.00 88.00 220 LEU A O 1
ATOM 1684 N N . ASP A 1 221 ? -46.328 -1.662 48.903 1.00 89.00 221 ASP A N 1
ATOM 1685 C CA . ASP A 1 221 ? -44.956 -1.174 49.076 1.00 89.00 221 ASP A CA 1
ATOM 1686 C C . ASP A 1 221 ? -43.959 -2.046 48.284 1.00 89.00 221 ASP A C 1
ATOM 1688 O O . ASP A 1 221 ? -43.062 -1.530 47.619 1.00 89.00 221 ASP A O 1
ATOM 1692 N N . ALA A 1 222 ? -44.173 -3.369 48.256 1.00 88.06 222 ALA A N 1
ATOM 1693 C CA . ALA A 1 222 ? -43.364 -4.305 47.468 1.00 88.06 222 ALA A CA 1
ATOM 1694 C C . ALA A 1 222 ? -43.538 -4.114 45.947 1.00 88.06 222 ALA A C 1
ATOM 1696 O O . ALA A 1 222 ? -42.602 -4.323 45.172 1.00 88.06 222 ALA A O 1
ATOM 1697 N N . ILE A 1 223 ? -44.738 -3.722 45.506 1.00 88.44 223 ILE A N 1
ATOM 1698 C CA . ILE A 1 223 ? -45.023 -3.423 44.095 1.00 88.44 223 ILE A CA 1
ATOM 1699 C C . ILE A 1 223 ? -44.341 -2.114 43.678 1.00 88.44 223 ILE A C 1
ATOM 1701 O O . ILE A 1 223 ? -43.743 -2.062 42.599 1.00 88.44 223 ILE A O 1
ATOM 1705 N N . ASP A 1 224 ? -44.394 -1.088 44.528 1.00 90.81 224 ASP A N 1
ATOM 1706 C CA . ASP A 1 224 ? -43.747 0.201 44.277 1.00 90.81 224 ASP A CA 1
ATOM 1707 C C . ASP A 1 224 ? -42.212 0.063 44.264 1.00 90.81 224 ASP A C 1
ATOM 1709 O O . ASP A 1 224 ? -41.567 0.543 43.329 1.00 90.81 224 ASP A O 1
ATOM 1713 N N . GLU A 1 225 ? -41.619 -0.690 45.199 1.00 89.75 225 GLU A N 1
ATOM 1714 C CA . GLU A 1 225 ? -40.173 -0.973 45.221 1.00 89.75 225 GLU A CA 1
ATOM 1715 C C . GLU A 1 225 ? -39.710 -1.722 43.956 1.00 89.75 225 GLU A C 1
ATOM 1717 O O . GLU A 1 225 ? -38.704 -1.360 43.333 1.00 89.75 225 GLU A O 1
ATOM 1722 N N . ALA A 1 226 ? -40.469 -2.726 43.502 1.00 90.12 226 ALA A N 1
ATOM 1723 C CA . ALA A 1 226 ? -40.173 -3.424 42.252 1.00 90.12 226 ALA A CA 1
ATOM 1724 C C . ALA A 1 226 ? -40.260 -2.493 41.028 1.00 90.12 226 ALA A C 1
ATOM 1726 O O . ALA A 1 226 ? -39.431 -2.591 40.116 1.00 90.12 226 ALA A O 1
ATOM 1727 N N . ALA A 1 227 ? -41.226 -1.569 40.996 1.00 91.50 227 ALA A N 1
ATOM 1728 C CA . ALA A 1 227 ? -41.345 -0.578 39.928 1.00 91.50 227 ALA A CA 1
ATOM 1729 C C . ALA A 1 227 ? -40.165 0.413 39.923 1.00 91.50 227 ALA A C 1
ATOM 1731 O O . ALA A 1 227 ? -39.628 0.724 38.853 1.00 91.50 227 ALA A O 1
ATOM 1732 N N . GLU A 1 228 ? -39.710 0.861 41.096 1.00 93.62 228 GLU A N 1
ATOM 1733 C CA . GLU A 1 228 ? -38.524 1.712 41.241 1.00 93.62 228 GLU A CA 1
ATOM 1734 C C . GLU A 1 228 ? -37.244 1.001 40.778 1.00 93.62 228 GLU A C 1
ATOM 1736 O O . GLU A 1 228 ? -36.452 1.577 40.023 1.00 93.62 228 GLU A O 1
ATOM 1741 N N . LEU A 1 229 ? -37.058 -0.270 41.150 1.00 92.94 229 LEU A N 1
ATOM 1742 C CA . LEU A 1 229 ? -35.905 -1.071 40.730 1.00 92.94 229 LEU A CA 1
ATOM 1743 C C . LEU A 1 229 ? -35.907 -1.355 39.223 1.00 92.94 229 LEU A C 1
ATOM 1745 O O . LEU A 1 229 ? -34.855 -1.287 38.582 1.00 92.94 229 LEU A O 1
ATOM 1749 N N . MET A 1 230 ? -37.073 -1.596 38.620 1.00 92.12 230 MET A N 1
ATOM 1750 C CA . MET A 1 230 ? -37.202 -1.721 37.164 1.00 92.12 230 MET A CA 1
ATOM 1751 C C . MET A 1 230 ? -36.852 -0.406 36.452 1.00 92.12 230 MET A C 1
ATOM 1753 O O . MET A 1 230 ? -36.091 -0.412 35.480 1.00 92.12 230 MET A O 1
ATOM 1757 N N . ALA A 1 231 ? -37.317 0.737 36.968 1.00 94.38 231 ALA A N 1
ATOM 1758 C CA . ALA A 1 231 ? -36.932 2.045 36.442 1.00 94.38 231 ALA A CA 1
ATOM 1759 C C . ALA A 1 231 ? -35.418 2.299 36.586 1.00 94.38 231 ALA A C 1
ATOM 1761 O O . ALA A 1 231 ? -34.786 2.825 35.663 1.00 94.38 231 ALA A O 1
ATOM 1762 N N . ALA A 1 232 ? -34.811 1.892 37.705 1.00 93.19 232 ALA A N 1
ATOM 1763 C CA . ALA A 1 232 ? -33.368 1.969 37.920 1.00 93.19 232 ALA A CA 1
ATOM 1764 C C . ALA A 1 232 ? -32.587 1.064 36.948 1.00 93.19 232 ALA A C 1
ATOM 1766 O O . ALA A 1 232 ? -31.564 1.495 36.404 1.00 93.19 232 ALA A O 1
ATOM 1767 N N . SER A 1 233 ? -33.088 -0.144 36.668 1.00 94.38 233 SER A N 1
ATOM 1768 C CA . SER A 1 233 ? -32.514 -1.070 35.681 1.00 94.38 233 SER A CA 1
ATOM 1769 C C . SER A 1 233 ? -32.511 -0.460 34.280 1.00 94.38 233 SER A C 1
ATOM 1771 O O . SER A 1 233 ? -31.473 -0.433 33.612 1.00 94.38 233 SER A O 1
ATOM 1773 N N . ASP A 1 234 ? -33.621 0.154 33.867 1.00 94.25 234 ASP A N 1
ATOM 1774 C CA . ASP A 1 234 ? -33.714 0.848 32.582 1.00 94.25 234 ASP A CA 1
ATOM 1775 C C . ASP A 1 234 ? -32.714 2.009 32.466 1.00 94.25 234 ASP A C 1
ATOM 1777 O O . ASP A 1 234 ? -32.121 2.225 31.401 1.00 94.25 234 ASP A O 1
ATOM 1781 N N . GLN A 1 235 ? -32.492 2.772 33.542 1.00 94.38 235 GLN A N 1
ATOM 1782 C CA . GLN A 1 235 ? -31.491 3.847 33.556 1.00 94.38 235 GLN A CA 1
ATOM 1783 C C . GLN A 1 235 ? -30.056 3.306 33.513 1.00 94.38 235 GLN A C 1
ATOM 1785 O O . GLN A 1 235 ? -29.209 3.855 32.796 1.00 94.38 235 GLN A O 1
ATOM 1790 N N . ALA A 1 236 ? -29.777 2.206 34.213 1.00 91.69 236 ALA A N 1
ATOM 1791 C CA . ALA A 1 236 ? -28.483 1.535 34.161 1.00 91.69 236 ALA A CA 1
ATOM 1792 C C . ALA A 1 236 ? -28.198 0.988 32.749 1.00 91.69 236 ALA A C 1
ATOM 1794 O O . ALA A 1 236 ? -27.128 1.241 32.191 1.00 91.69 236 ALA A O 1
ATOM 1795 N N . ALA A 1 237 ? -29.190 0.366 32.105 1.00 93.75 237 ALA A N 1
ATOM 1796 C CA . ALA A 1 237 ? -29.092 -0.110 30.728 1.00 93.75 237 ALA A CA 1
ATOM 1797 C C . ALA A 1 237 ? -28.884 1.034 29.716 1.00 93.75 237 ALA A C 1
ATOM 1799 O O . ALA A 1 237 ? -28.101 0.898 28.772 1.00 93.75 237 ALA A O 1
ATOM 1800 N N . LYS A 1 238 ? -29.543 2.188 29.899 1.00 94.19 238 LYS A N 1
ATOM 1801 C CA . LYS A 1 238 ? -29.298 3.393 29.077 1.00 94.19 238 LYS A CA 1
ATOM 1802 C C . LYS A 1 238 ? -27.874 3.914 29.248 1.00 94.19 238 LYS A C 1
ATOM 1804 O O . LYS A 1 238 ? -27.240 4.273 28.255 1.00 94.19 238 LYS A O 1
ATOM 1809 N N . THR A 1 239 ? -27.370 3.918 30.479 1.00 92.56 239 THR A N 1
ATOM 1810 C CA . THR A 1 239 ? -26.000 4.340 30.791 1.00 92.56 239 THR A CA 1
ATOM 1811 C C . THR A 1 239 ? -24.988 3.424 30.109 1.00 92.56 239 THR A C 1
ATOM 1813 O O . THR A 1 239 ? -24.131 3.920 29.380 1.00 92.56 239 THR A O 1
ATOM 1816 N N . LEU A 1 240 ? -25.144 2.101 30.235 1.00 91.94 240 LEU A N 1
ATOM 1817 C CA . LEU A 1 240 ? -24.303 1.118 29.546 1.00 91.94 240 LEU A CA 1
ATOM 1818 C C . LEU A 1 240 ? -24.295 1.351 28.028 1.00 91.94 240 LEU A C 1
ATOM 1820 O O . LEU A 1 240 ? -23.233 1.542 27.439 1.00 91.94 240 LEU A O 1
ATOM 1824 N N . ARG A 1 241 ? -25.477 1.451 27.402 1.00 93.94 241 ARG A N 1
ATOM 1825 C CA . ARG A 1 241 ? -25.601 1.712 25.955 1.00 93.94 241 ARG A CA 1
ATOM 1826 C C . ARG A 1 241 ? -24.933 3.020 25.528 1.00 93.94 241 ARG A C 1
ATOM 1828 O O . ARG A 1 241 ? -24.433 3.110 24.406 1.00 93.94 241 ARG A O 1
ATOM 1835 N N . SER A 1 242 ? -24.959 4.049 26.377 1.00 92.25 242 SER A N 1
ATOM 1836 C CA . SER A 1 242 ? -24.291 5.324 26.104 1.00 92.25 242 SER A CA 1
ATOM 1837 C C . SER A 1 242 ? -22.773 5.160 26.076 1.00 92.25 242 SER A C 1
ATOM 1839 O O . SER A 1 242 ? -22.132 5.679 25.165 1.00 92.25 242 SER A O 1
ATOM 1841 N N . VAL A 1 243 ? -22.210 4.417 27.035 1.00 91.06 243 VAL A N 1
ATOM 1842 C CA . VAL A 1 243 ? -20.768 4.146 27.088 1.00 91.06 243 VAL A CA 1
ATOM 1843 C C . VAL A 1 243 ? -20.347 3.267 25.908 1.00 91.06 243 VAL A C 1
ATOM 1845 O O . VAL A 1 243 ? -19.404 3.619 25.208 1.00 91.06 243 VAL A O 1
ATOM 1848 N N . GLU A 1 244 ? -21.082 2.194 25.601 1.00 89.38 244 GLU A N 1
ATOM 1849 C CA . GLU A 1 244 ? -20.767 1.293 24.477 1.00 89.38 244 GLU A CA 1
ATOM 1850 C C . GLU A 1 244 ? -20.684 2.035 23.134 1.00 89.38 244 GLU A C 1
ATOM 1852 O O . GLU A 1 244 ? -19.777 1.803 22.327 1.00 89.38 244 GLU A O 1
ATOM 1857 N N . ARG A 1 245 ? -21.622 2.964 22.899 1.00 91.38 245 ARG A N 1
AT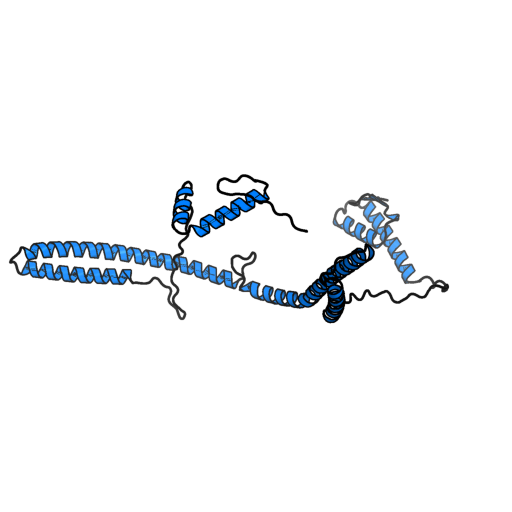OM 1858 C CA . ARG A 1 245 ? -21.713 3.751 21.658 1.00 91.38 245 ARG A CA 1
ATOM 1859 C C . ARG A 1 245 ? -20.694 4.881 21.564 1.00 91.38 245 ARG A C 1
ATOM 1861 O O . ARG A 1 245 ? -20.523 5.437 20.474 1.00 91.38 245 ARG A O 1
ATOM 1868 N N . GLU A 1 246 ? -20.047 5.242 22.667 1.00 89.56 246 GLU A N 1
ATOM 1869 C CA . GLU A 1 246 ? -19.033 6.286 22.682 1.00 89.56 246 GLU A CA 1
ATOM 1870 C C . GLU A 1 246 ? -17.869 5.900 21.757 1.00 89.56 246 GLU A C 1
ATOM 1872 O O . GLU A 1 246 ? -17.358 4.779 21.782 1.00 89.56 246 GLU A O 1
ATOM 1877 N N . LYS A 1 247 ? -17.454 6.826 20.891 1.00 87.62 247 LYS A N 1
ATOM 1878 C CA . LYS A 1 247 ? -16.360 6.586 19.947 1.00 87.62 247 LYS A CA 1
ATOM 1879 C C . LYS A 1 247 ? -15.097 7.258 20.454 1.00 87.62 247 LYS A C 1
ATOM 1881 O O . LYS A 1 247 ? -15.063 8.477 20.586 1.00 87.62 247 LYS A O 1
ATOM 1886 N N . VAL A 1 248 ? -14.043 6.471 20.641 1.00 88.38 248 VAL A N 1
ATOM 1887 C CA . VAL A 1 248 ? -12.715 6.982 20.991 1.00 88.38 248 VAL A CA 1
ATOM 1888 C C . VAL A 1 248 ? -12.069 7.594 19.750 1.00 88.38 248 VAL A C 1
ATOM 1890 O O . VAL A 1 248 ? -11.683 6.889 18.812 1.00 88.38 248 VAL A O 1
ATOM 1893 N N . GLN A 1 249 ? -12.007 8.924 19.710 1.00 89.06 249 GLN A N 1
ATOM 1894 C CA . GLN A 1 249 ? -11.477 9.688 18.581 1.00 89.06 249 GLN A CA 1
ATOM 1895 C C . GLN A 1 249 ? -10.745 10.941 19.065 1.00 89.06 249 GLN A C 1
ATOM 1897 O O . GLN A 1 249 ? -11.086 11.516 20.097 1.00 89.06 249 GLN A O 1
ATOM 1902 N N . ALA A 1 250 ? -9.754 11.382 18.294 1.00 85.44 250 ALA A N 1
ATOM 1903 C CA . ALA A 1 250 ? -9.154 12.699 18.446 1.00 85.44 250 ALA A CA 1
ATOM 1904 C C . ALA A 1 250 ? -9.964 13.719 17.633 1.00 85.44 250 ALA A C 1
ATOM 1906 O O . ALA A 1 250 ? -10.145 13.547 16.422 1.00 85.44 250 ALA A O 1
ATOM 1907 N N . PHE A 1 251 ? -10.438 14.768 18.303 1.00 86.19 251 PHE A N 1
ATOM 1908 C CA . PHE A 1 251 ? -11.187 15.872 17.705 1.00 86.19 251 PHE A CA 1
ATOM 1909 C C . PHE A 1 251 ? -10.270 17.073 17.447 1.00 86.19 251 PHE A C 1
ATOM 1911 O O . PHE A 1 251 ? -9.322 17.313 18.192 1.00 86.19 251 PHE A O 1
ATOM 1918 N N . GLY A 1 252 ? -10.562 17.831 16.393 1.00 80.81 252 GLY A N 1
ATOM 1919 C CA . GLY A 1 252 ? -9.855 19.055 16.027 1.00 80.81 252 GLY A CA 1
ATOM 1920 C C . GLY A 1 252 ? -10.608 19.799 14.927 1.00 80.81 252 GLY A C 1
ATOM 1921 O O . GLY A 1 252 ? -11.754 19.469 14.632 1.00 80.81 252 GLY A O 1
ATOM 1922 N N . GLU A 1 253 ? -9.959 20.780 14.302 1.00 84.62 253 GLU A N 1
ATOM 1923 C CA . GLU A 1 253 ? -10.530 21.540 13.176 1.00 84.62 253 GLU A CA 1
ATOM 1924 C C . GLU A 1 253 ? -10.756 20.664 11.928 1.00 84.62 253 GLU A C 1
ATOM 1926 O O . GLU A 1 253 ? -11.672 20.884 11.141 1.00 84.62 253 GLU A O 1
ATOM 1931 N N . ASN A 1 254 ? -9.946 19.615 11.779 1.00 84.88 254 ASN A N 1
ATOM 1932 C CA . ASN A 1 254 ? -10.056 18.637 10.703 1.00 84.88 254 ASN A CA 1
ATOM 1933 C C . ASN A 1 254 ? -10.934 17.440 11.101 1.00 84.88 254 ASN A C 1
ATOM 1935 O O . ASN A 1 254 ? -11.323 17.264 12.255 1.00 84.88 254 ASN A O 1
ATOM 1939 N N . ARG A 1 255 ? -11.203 16.555 10.131 1.00 87.38 255 ARG A N 1
ATOM 1940 C CA . ARG A 1 255 ? -11.931 15.298 10.358 1.00 87.38 255 ARG A CA 1
ATOM 1941 C C . ARG A 1 255 ? -11.358 14.525 11.554 1.00 87.38 255 ARG A C 1
ATOM 1943 O O . ARG A 1 255 ? -10.154 14.289 11.618 1.00 87.38 255 ARG A O 1
ATOM 1950 N N . ALA A 1 256 ? -12.250 14.050 12.425 1.00 89.12 256 ALA A N 1
ATOM 1951 C CA . ALA A 1 256 ? -11.888 13.246 13.587 1.00 89.12 256 ALA A CA 1
ATOM 1952 C C . ALA A 1 256 ? -11.072 11.997 13.205 1.00 89.12 256 ALA A C 1
ATOM 1954 O O . ALA A 1 256 ? -11.388 11.292 12.236 1.00 89.12 256 ALA A O 1
ATOM 1955 N N . ILE A 1 257 ? -10.033 11.716 13.994 1.00 86.81 257 ILE A N 1
ATOM 1956 C CA . ILE A 1 257 ? -9.114 10.592 13.786 1.00 86.81 257 ILE A CA 1
ATOM 1957 C C . ILE A 1 257 ? -9.435 9.505 14.811 1.00 86.81 257 ILE A C 1
ATOM 1959 O O . ILE A 1 257 ? -9.300 9.716 16.013 1.00 86.81 257 ILE A O 1
ATOM 1963 N N . GLY A 1 258 ? -9.855 8.335 14.329 1.00 87.56 258 GLY A N 1
ATOM 1964 C CA . GLY A 1 258 ? -10.088 7.141 15.144 1.00 87.56 258 GLY A CA 1
ATOM 1965 C C . GLY A 1 258 ? -9.155 5.994 14.763 1.00 87.56 258 GLY A C 1
ATOM 1966 O O . GLY A 1 258 ? -8.505 6.023 13.713 1.00 87.56 258 GLY A O 1
ATOM 1967 N N . MET A 1 259 ? -9.115 4.961 15.604 1.00 87.06 259 MET A N 1
ATOM 1968 C CA . MET A 1 259 ? -8.348 3.746 15.326 1.00 87.06 259 MET A CA 1
ATOM 1969 C C . MET A 1 259 ? -9.005 2.900 14.227 1.00 87.06 259 MET A C 1
ATOM 1971 O O . MET A 1 259 ? -10.225 2.898 14.054 1.00 87.06 259 MET A O 1
ATOM 1975 N N . ARG A 1 260 ? -8.182 2.167 13.470 1.00 85.12 260 ARG A N 1
ATOM 1976 C CA . ARG A 1 260 ? -8.628 1.188 12.469 1.00 85.12 260 ARG A CA 1
ATOM 1977 C C . ARG A 1 260 ? -8.132 -0.198 12.856 1.00 85.12 260 ARG A C 1
ATOM 1979 O O . ARG A 1 260 ? -6.955 -0.360 13.166 1.00 85.12 260 ARG A O 1
ATOM 1986 N N . SER A 1 261 ? -9.012 -1.190 12.784 1.00 86.06 261 SER A N 1
ATOM 1987 C CA . SER A 1 261 ? -8.661 -2.594 13.008 1.00 86.06 261 SER A CA 1
ATOM 1988 C C . SER A 1 261 ? -8.143 -3.228 11.719 1.00 86.06 261 SER A C 1
ATOM 1990 O O . SER A 1 261 ? -8.794 -3.143 10.677 1.00 86.06 261 SER A O 1
ATOM 1992 N N . TYR A 1 262 ? -6.991 -3.894 11.801 1.00 83.56 262 TYR A N 1
ATOM 1993 C CA . TYR A 1 262 ? -6.425 -4.687 10.712 1.00 83.56 262 TYR A CA 1
ATOM 1994 C C . TYR A 1 262 ? -6.444 -6.160 11.109 1.00 83.56 262 TYR A C 1
ATOM 1996 O O . TYR A 1 262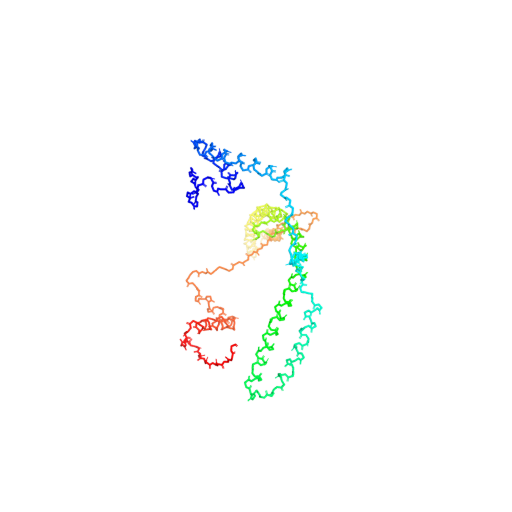 ? -5.872 -6.540 12.128 1.00 83.56 262 TYR A O 1
ATOM 2004 N N . TRP A 1 263 ? -7.090 -6.988 10.293 1.00 88.75 263 TRP A N 1
ATOM 2005 C CA . TRP A 1 263 ? -7.179 -8.429 10.507 1.00 88.75 263 TRP A CA 1
ATOM 2006 C C . TRP A 1 263 ? -6.204 -9.125 9.561 1.00 88.75 263 TRP A C 1
ATOM 2008 O O . TRP A 1 263 ? -6.324 -8.998 8.342 1.00 88.75 263 TRP A O 1
ATOM 2018 N N . LYS A 1 264 ? -5.221 -9.840 10.114 1.00 88.62 264 LYS A N 1
ATOM 2019 C CA . LYS A 1 264 ? -4.244 -10.618 9.344 1.00 88.62 264 LYS A CA 1
ATOM 2020 C C . LYS A 1 264 ? -4.430 -12.100 9.645 1.00 88.62 264 LYS A C 1
ATOM 2022 O O . LYS A 1 264 ? -4.358 -12.504 10.800 1.00 88.62 264 LYS A O 1
ATOM 2027 N N . ALA A 1 265 ? -4.622 -12.904 8.603 1.00 89.69 265 ALA A N 1
ATOM 2028 C CA . ALA A 1 265 ? -4.557 -14.355 8.718 1.00 89.69 265 ALA A CA 1
ATOM 2029 C C . ALA A 1 265 ? -3.086 -14.791 8.799 1.00 89.69 265 ALA A C 1
ATOM 2031 O O . ALA A 1 265 ? -2.275 -14.411 7.951 1.00 89.69 265 ALA A O 1
ATOM 2032 N N . VAL A 1 266 ? -2.745 -15.571 9.821 1.00 91.31 266 VAL A N 1
ATOM 2033 C CA . VAL A 1 266 ? -1.418 -16.172 10.001 1.00 91.31 266 VAL A CA 1
ATOM 2034 C C . VAL A 1 266 ? -1.597 -17.690 9.943 1.00 91.31 266 VAL A C 1
ATOM 2036 O O . VAL A 1 266 ? -2.489 -18.197 10.626 1.00 91.31 266 VAL A O 1
ATOM 2039 N N . PRO A 1 267 ? -0.832 -18.417 9.106 1.00 88.00 267 PRO A N 1
ATOM 2040 C CA . PRO A 1 267 ? -0.942 -19.868 9.040 1.00 88.00 267 PRO A CA 1
ATOM 2041 C C . PRO A 1 267 ? -0.511 -20.491 10.370 1.00 88.00 267 PRO A C 1
ATOM 2043 O O . PRO A 1 267 ? 0.497 -20.090 10.950 1.00 88.00 267 PRO A O 1
ATOM 2046 N N . VAL A 1 268 ? -1.275 -21.478 10.835 1.00 91.81 268 VAL A N 1
ATOM 2047 C CA . VAL A 1 268 ? -0.926 -22.278 12.013 1.00 91.81 268 VAL A CA 1
ATOM 2048 C C . VAL A 1 268 ? -0.065 -23.453 11.558 1.00 91.81 268 VAL A C 1
ATOM 2050 O O . VAL A 1 268 ? -0.421 -24.166 10.614 1.00 91.81 268 VAL A O 1
ATOM 2053 N N . GLU A 1 269 ? 1.084 -23.635 12.206 1.00 90.38 269 GLU A N 1
ATOM 2054 C CA . GLU A 1 269 ? 2.013 -24.724 11.902 1.00 90.38 269 GLU A CA 1
ATOM 2055 C C . GLU A 1 269 ? 1.328 -26.091 12.061 1.00 90.38 269 GLU A C 1
ATOM 2057 O O . GLU A 1 269 ? 0.531 -26.305 12.970 1.00 90.38 269 GLU A O 1
ATOM 2062 N N . GLY A 1 270 ? 1.579 -27.007 11.123 1.00 89.94 270 GLY A N 1
ATOM 2063 C CA . GLY A 1 270 ? 0.941 -28.329 11.093 1.00 89.94 270 GLY A CA 1
ATOM 2064 C C . GLY A 1 270 ? -0.511 -28.350 10.591 1.00 89.94 270 GLY A C 1
ATOM 2065 O O . GLY A 1 270 ? -1.016 -29.416 10.248 1.00 89.94 270 GLY A O 1
ATOM 2066 N N . GLU A 1 271 ? -1.184 -27.202 10.448 1.00 92.50 271 GLU A N 1
ATOM 2067 C CA . GLU A 1 271 ? -2.588 -27.146 10.003 1.00 92.50 271 GLU A CA 1
ATOM 2068 C C . GLU A 1 271 ? -2.777 -26.811 8.512 1.00 92.50 271 GLU A C 1
ATOM 2070 O O . GLU A 1 271 ? -3.903 -26.610 8.047 1.00 92.50 271 GLU A O 1
ATOM 2075 N N . GLY A 1 272 ? -1.699 -26.801 7.722 1.00 88.00 272 GLY A N 1
ATOM 2076 C CA . GLY A 1 272 ? -1.744 -26.478 6.289 1.00 88.00 272 GLY A CA 1
ATOM 2077 C C . GLY A 1 272 ? -2.730 -27.343 5.491 1.00 88.00 272 GLY A C 1
ATOM 2078 O O . GLY A 1 272 ? -3.434 -26.835 4.619 1.00 88.00 272 GLY A O 1
ATOM 2079 N N . GLY A 1 273 ? -2.872 -28.624 5.848 1.00 89.56 273 GLY A N 1
ATOM 2080 C CA . GLY A 1 273 ? -3.859 -29.515 5.230 1.00 89.56 273 GLY A CA 1
ATOM 2081 C C . GLY A 1 273 ? -5.305 -29.055 5.454 1.00 89.56 273 GLY A C 1
ATOM 2082 O O . GLY A 1 273 ? -6.107 -29.066 4.521 1.00 89.56 273 GLY A O 1
ATOM 2083 N N . LYS A 1 274 ? -5.638 -28.564 6.658 1.00 92.88 274 LYS A N 1
ATOM 2084 C CA . LYS A 1 274 ? -6.974 -28.017 6.953 1.00 92.88 274 LYS A CA 1
ATOM 2085 C C . LYS A 1 274 ? -7.237 -26.750 6.138 1.00 92.88 274 LYS A C 1
ATOM 2087 O O . LYS A 1 274 ? -8.330 -26.592 5.594 1.00 92.88 274 LYS A O 1
ATOM 2092 N N . ALA A 1 275 ? -6.230 -25.883 6.006 1.00 90.94 275 ALA A N 1
ATOM 2093 C CA . ALA A 1 275 ? -6.318 -24.685 5.175 1.00 90.94 275 ALA A CA 1
ATOM 2094 C C . ALA A 1 275 ? -6.545 -25.037 3.694 1.00 90.94 275 ALA A C 1
ATOM 2096 O O . ALA A 1 275 ? -7.440 -24.469 3.064 1.00 90.94 275 ALA A O 1
ATOM 2097 N N . LEU A 1 276 ? -5.811 -26.017 3.155 1.00 91.50 276 LEU A N 1
ATOM 2098 C CA . LEU A 1 276 ? -5.990 -26.488 1.780 1.00 91.50 276 LEU A CA 1
ATOM 2099 C C . LEU A 1 276 ? -7.406 -27.027 1.553 1.00 91.50 276 LEU A C 1
ATOM 2101 O O . LEU A 1 276 ? -8.055 -26.640 0.587 1.00 91.50 276 LEU A O 1
ATOM 2105 N N . VAL A 1 277 ? -7.924 -27.854 2.468 1.00 93.94 277 VAL A N 1
ATOM 2106 C CA . VAL A 1 277 ? -9.297 -28.380 2.381 1.00 93.94 277 VAL A CA 1
ATOM 2107 C C . VAL A 1 277 ? -10.334 -27.254 2.443 1.00 93.94 277 VAL A C 1
ATOM 2109 O O . VAL A 1 277 ? -11.305 -27.274 1.683 1.00 93.94 277 VAL A O 1
ATOM 2112 N N . HIS A 1 278 ? -10.141 -26.255 3.310 1.00 93.88 278 HIS A N 1
ATOM 2113 C CA . HIS A 1 278 ? -11.032 -25.096 3.399 1.00 93.88 278 HIS A CA 1
ATOM 2114 C C . HIS A 1 278 ? -11.087 -24.322 2.072 1.00 93.88 278 HIS A C 1
ATOM 2116 O O . HIS A 1 278 ? -12.174 -24.063 1.546 1.00 93.88 278 HIS A O 1
ATOM 2122 N N . TYR A 1 279 ? -9.926 -23.991 1.499 1.00 94.12 279 TYR A N 1
ATOM 2123 C CA . TYR A 1 279 ? -9.858 -23.232 0.250 1.00 94.12 279 TYR A CA 1
ATOM 2124 C C . TYR A 1 279 ? -10.244 -24.057 -0.978 1.00 94.12 279 TYR A C 1
ATOM 2126 O O . TYR A 1 279 ? -10.876 -23.508 -1.872 1.00 94.12 279 TYR A O 1
ATOM 2134 N N . ALA A 1 280 ? -9.981 -25.363 -1.008 1.00 93.31 280 ALA A N 1
ATOM 2135 C CA . ALA A 1 280 ? -10.438 -26.237 -2.088 1.00 93.31 280 ALA A CA 1
ATOM 2136 C C . ALA A 1 280 ? -11.971 -26.312 -2.155 1.00 93.31 280 ALA A C 1
ATOM 2138 O O . ALA A 1 280 ? -12.539 -26.312 -3.243 1.00 93.31 280 ALA A O 1
ATOM 2139 N N . LYS A 1 281 ? -12.656 -26.306 -1.000 1.00 94.38 281 LYS A N 1
ATOM 2140 C CA . LYS A 1 281 ? -14.127 -26.255 -0.947 1.00 94.38 281 LYS A CA 1
ATOM 2141 C C . LYS A 1 281 ? -14.685 -24.890 -1.346 1.00 94.38 281 LYS A C 1
ATOM 2143 O O . LYS A 1 281 ? -15.731 -24.824 -1.982 1.00 94.38 281 LYS A O 1
ATOM 2148 N N . ARG A 1 282 ? -14.026 -23.797 -0.944 1.00 95.56 282 ARG A N 1
ATOM 2149 C CA . ARG A 1 282 ? -14.551 -22.434 -1.133 1.00 95.56 282 ARG A CA 1
ATOM 2150 C C . ARG A 1 282 ? -14.141 -21.782 -2.456 1.00 95.56 282 ARG A C 1
ATOM 2152 O O . ARG A 1 282 ? -14.873 -20.935 -2.953 1.00 95.56 282 ARG A O 1
ATOM 2159 N N . GLN A 1 283 ? -12.973 -22.129 -2.991 1.00 94.12 283 GLN A N 1
ATOM 2160 C CA . GLN A 1 283 ? -12.376 -21.560 -4.206 1.00 94.12 283 GLN A CA 1
ATOM 2161 C C . GLN A 1 283 ? -11.661 -22.660 -5.019 1.00 94.12 283 GLN A C 1
ATOM 2163 O O . GLN A 1 283 ? -10.435 -22.621 -5.164 1.00 94.12 283 GLN A O 1
ATOM 2168 N N . PRO A 1 284 ? -12.404 -23.647 -5.557 1.00 93.19 284 PRO A N 1
ATOM 2169 C CA . PRO A 1 284 ? -11.813 -24.806 -6.224 1.00 93.19 284 PRO A CA 1
ATOM 2170 C C . PRO A 1 284 ? -10.947 -24.424 -7.430 1.00 93.19 284 PRO A C 1
ATOM 2172 O O . PRO A 1 284 ? -9.865 -24.979 -7.604 1.00 93.19 284 PRO A O 1
ATOM 2175 N N . ASP A 1 285 ? -11.369 -23.447 -8.233 1.00 94.19 285 ASP A N 1
ATOM 2176 C CA . ASP A 1 285 ? -10.664 -23.097 -9.471 1.00 94.19 285 ASP A CA 1
ATOM 2177 C C . ASP A 1 285 ? -9.304 -22.443 -9.213 1.00 94.19 285 ASP A C 1
ATOM 2179 O O . ASP A 1 285 ? -8.341 -22.720 -9.925 1.00 94.19 285 ASP A O 1
ATOM 2183 N N . ARG A 1 286 ? -9.173 -21.647 -8.142 1.00 93.56 286 ARG A N 1
ATOM 2184 C CA . ARG A 1 286 ? -7.872 -21.075 -7.754 1.00 93.56 286 ARG A CA 1
ATOM 2185 C C . ARG A 1 286 ? -6.907 -22.144 -7.263 1.00 93.56 286 ARG A C 1
ATOM 2187 O O . ARG A 1 286 ? -5.722 -22.067 -7.568 1.00 93.56 286 ARG A O 1
ATOM 2194 N N . VAL A 1 287 ? -7.406 -23.141 -6.530 1.00 94.12 287 VAL A N 1
ATOM 2195 C CA . VAL A 1 287 ? -6.576 -24.268 -6.083 1.00 94.12 287 VAL A CA 1
ATOM 2196 C C . VAL A 1 287 ? -6.138 -25.114 -7.280 1.00 94.12 287 VAL A C 1
ATOM 2198 O O . VAL A 1 287 ? -4.965 -25.456 -7.370 1.00 94.12 287 VAL A O 1
ATOM 2201 N N . LYS A 1 288 ? -7.027 -25.384 -8.244 1.00 92.81 288 LYS A N 1
ATOM 2202 C CA . LYS A 1 288 ? -6.661 -26.077 -9.491 1.00 92.81 288 LYS A CA 1
ATOM 2203 C C . LYS A 1 288 ? -5.610 -25.309 -10.295 1.00 92.81 288 LYS A C 1
ATOM 2205 O O . LYS A 1 288 ? -4.649 -25.915 -10.747 1.00 92.81 288 LYS A O 1
ATOM 2210 N N . ALA A 1 289 ? -5.761 -23.991 -10.436 1.00 94.62 289 ALA A N 1
ATOM 2211 C CA . ALA A 1 289 ? -4.785 -23.154 -11.135 1.00 94.62 289 ALA A CA 1
ATOM 2212 C C . ALA A 1 289 ? -3.408 -23.173 -10.451 1.00 94.62 289 ALA A C 1
ATOM 2214 O O . ALA A 1 289 ? -2.389 -23.284 -11.125 1.00 94.62 289 ALA A O 1
ATOM 2215 N N . PHE A 1 290 ? -3.377 -23.126 -9.115 1.00 93.88 290 PHE A N 1
ATOM 2216 C CA . PHE A 1 290 ? -2.140 -23.277 -8.347 1.00 93.88 290 PHE A CA 1
ATOM 2217 C C . PHE A 1 290 ? -1.477 -24.643 -8.589 1.00 93.88 290 PHE A C 1
ATOM 2219 O O . PHE A 1 290 ? -0.279 -24.702 -8.849 1.00 93.88 290 PHE A O 1
ATOM 2226 N N . LEU A 1 291 ? -2.256 -25.732 -8.578 1.00 93.44 291 LEU A N 1
ATOM 2227 C CA . LEU A 1 291 ? -1.743 -27.072 -8.880 1.00 93.44 291 LEU A CA 1
ATOM 2228 C C . LEU A 1 291 ? -1.226 -27.190 -10.324 1.00 93.44 291 LEU A C 1
ATOM 2230 O O . LEU A 1 291 ? -0.198 -27.823 -10.536 1.00 93.44 291 LEU A O 1
ATOM 2234 N N . GLN A 1 292 ? -1.893 -26.564 -11.301 1.00 93.81 292 GLN A N 1
ATOM 2235 C CA . GLN A 1 292 ? -1.424 -26.528 -12.692 1.00 93.81 292 GLN A CA 1
ATOM 2236 C C . GLN A 1 292 ? -0.074 -25.816 -12.809 1.00 93.81 292 GLN A C 1
ATOM 2238 O O . GLN A 1 292 ? 0.815 -26.321 -13.483 1.00 93.81 292 GLN A O 1
ATOM 2243 N N . GL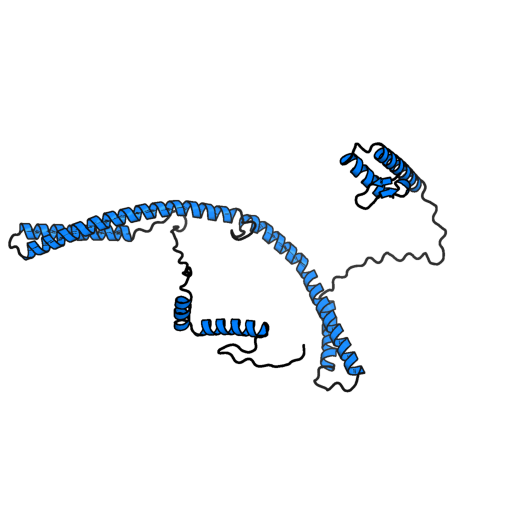N A 1 293 ? 0.105 -24.682 -12.124 1.00 95.25 293 GLN A N 1
ATOM 2244 C CA . GLN A 1 293 ? 1.380 -23.967 -12.130 1.00 95.25 293 GLN A CA 1
ATOM 2245 C C . GLN A 1 293 ? 2.519 -24.845 -11.593 1.00 95.25 293 GLN A C 1
ATOM 2247 O O . GLN A 1 293 ? 3.579 -24.907 -12.212 1.00 95.25 293 GLN A O 1
ATOM 2252 N N . MET A 1 294 ? 2.290 -25.551 -10.480 1.00 94.31 294 MET A N 1
ATOM 2253 C CA . MET A 1 294 ? 3.282 -26.482 -9.930 1.00 94.31 294 MET A CA 1
ATOM 2254 C C . MET A 1 294 ? 3.596 -27.618 -10.910 1.00 94.31 294 MET A C 1
ATOM 2256 O O . MET A 1 294 ? 4.761 -27.937 -11.128 1.00 94.31 294 MET A O 1
ATOM 2260 N N . ALA A 1 295 ? 2.573 -28.187 -11.554 1.00 92.81 295 ALA A N 1
ATOM 2261 C CA . ALA A 1 295 ? 2.771 -29.236 -12.548 1.00 92.81 295 ALA A CA 1
ATOM 2262 C C . ALA A 1 295 ? 3.562 -28.740 -13.774 1.00 92.81 295 ALA A C 1
ATOM 2264 O O . ALA A 1 295 ? 4.442 -29.445 -14.260 1.00 92.81 295 ALA A O 1
ATOM 2265 N N . ASP A 1 296 ? 3.306 -27.523 -14.259 1.00 92.94 296 ASP A N 1
ATOM 2266 C CA . ASP A 1 296 ? 4.055 -26.931 -15.375 1.00 92.94 296 ASP A CA 1
ATOM 2267 C C . ASP A 1 296 ? 5.525 -26.668 -15.004 1.00 92.94 296 ASP A C 1
ATOM 2269 O O . ASP A 1 296 ? 6.422 -26.851 -15.832 1.00 92.94 296 ASP A O 1
ATOM 2273 N N . GLU A 1 297 ? 5.789 -26.235 -13.767 1.00 93.50 297 GLU A N 1
ATOM 2274 C CA . GLU A 1 297 ? 7.144 -26.071 -13.225 1.00 93.50 297 GLU A CA 1
ATOM 2275 C C . GLU A 1 297 ? 7.890 -27.414 -13.177 1.00 93.50 297 GLU A C 1
ATOM 2277 O O . GLU A 1 297 ? 9.023 -27.497 -13.659 1.00 93.50 297 GLU A O 1
ATOM 2282 N N . ASP A 1 298 ? 7.230 -28.479 -12.719 1.00 91.94 298 ASP A N 1
ATOM 2283 C CA . ASP A 1 298 ? 7.770 -29.842 -12.716 1.00 91.94 298 ASP A CA 1
ATOM 2284 C C . ASP A 1 298 ? 8.064 -30.352 -14.140 1.00 91.94 298 ASP A C 1
ATOM 2286 O O . ASP A 1 298 ? 9.130 -30.924 -14.398 1.00 91.94 298 ASP A O 1
ATOM 2290 N N . VAL A 1 299 ? 7.171 -30.095 -15.106 1.00 93.25 299 VAL A N 1
ATOM 2291 C CA . VAL A 1 299 ? 7.388 -30.455 -16.521 1.00 93.25 299 VAL A CA 1
ATOM 2292 C C . VAL A 1 299 ? 8.597 -29.729 -17.104 1.00 93.25 299 VAL A C 1
ATOM 2294 O O . VAL A 1 299 ? 9.405 -30.347 -17.807 1.00 93.25 299 VAL A O 1
ATOM 2297 N N . ARG A 1 300 ? 8.766 -28.437 -16.796 1.00 90.69 300 ARG A N 1
ATOM 2298 C CA . ARG A 1 300 ? 9.949 -27.657 -17.202 1.00 90.69 300 ARG A CA 1
ATOM 2299 C C . ARG A 1 300 ? 11.229 -28.167 -16.549 1.00 90.69 300 ARG A C 1
ATOM 2301 O O . ARG A 1 300 ? 12.268 -28.167 -17.204 1.00 90.69 300 ARG A O 1
ATOM 2308 N N . ALA A 1 301 ? 11.154 -28.637 -15.304 1.00 92.00 301 ALA A N 1
ATOM 2309 C CA . ALA A 1 301 ? 12.261 -29.308 -14.624 1.00 92.00 301 ALA A CA 1
ATOM 2310 C C . ALA A 1 301 ? 12.583 -30.695 -15.222 1.00 92.00 301 ALA A C 1
ATOM 2312 O O . ALA A 1 301 ? 13.603 -31.292 -14.885 1.00 92.00 301 ALA A O 1
ATOM 2313 N N . GLY A 1 302 ? 11.748 -31.195 -16.140 1.00 88.94 302 GLY A N 1
ATOM 2314 C CA . GLY A 1 302 ? 11.960 -32.437 -16.879 1.00 88.94 302 GLY A CA 1
ATOM 2315 C C . GLY A 1 302 ? 11.148 -33.624 -16.363 1.00 88.94 302 GLY A C 1
ATOM 2316 O O . GLY A 1 302 ? 11.277 -34.715 -16.919 1.00 88.94 302 GLY A O 1
ATOM 2317 N N . ILE A 1 303 ? 10.290 -33.441 -15.355 1.00 90.25 303 ILE A N 1
ATOM 2318 C CA . ILE A 1 303 ? 9.412 -34.494 -14.835 1.00 90.25 303 ILE A CA 1
ATOM 2319 C C . ILE A 1 303 ? 8.281 -34.735 -15.840 1.00 90.25 303 ILE A C 1
ATOM 2321 O O . ILE A 1 303 ? 7.510 -33.840 -16.167 1.00 90.25 303 ILE A O 1
ATOM 2325 N N . ARG A 1 304 ? 8.172 -35.964 -16.356 1.00 88.12 304 ARG A N 1
ATOM 2326 C CA . ARG A 1 304 ? 7.164 -36.328 -17.375 1.00 88.12 304 ARG A CA 1
ATOM 2327 C C . ARG A 1 304 ? 6.028 -37.204 -16.848 1.00 88.12 304 ARG A C 1
ATOM 2329 O O . ARG A 1 304 ? 5.082 -37.468 -17.579 1.00 88.12 304 ARG A O 1
ATOM 2336 N N . ALA A 1 305 ? 6.106 -37.625 -15.587 1.00 88.25 305 ALA A N 1
ATOM 2337 C CA . ALA A 1 305 ? 5.070 -38.390 -14.903 1.00 88.25 305 ALA A CA 1
ATOM 2338 C C . ALA A 1 305 ? 4.691 -37.673 -13.603 1.00 88.25 305 ALA A C 1
ATOM 2340 O O . ALA A 1 305 ? 5.449 -37.695 -12.637 1.00 88.25 305 ALA A O 1
ATOM 2341 N N . ILE A 1 306 ? 3.522 -37.030 -13.596 1.00 89.88 306 ILE A N 1
ATOM 2342 C CA . ILE A 1 306 ? 3.008 -36.267 -12.455 1.00 89.88 306 ILE A CA 1
ATOM 2343 C C . ILE A 1 306 ? 1.642 -36.859 -12.081 1.00 89.88 306 ILE A C 1
ATOM 2345 O O . ILE A 1 306 ? 0.754 -36.913 -12.936 1.00 89.88 306 ILE A O 1
ATOM 2349 N N . PRO A 1 307 ? 1.433 -37.322 -10.834 1.00 89.38 307 PRO A N 1
ATOM 2350 C CA . PRO A 1 307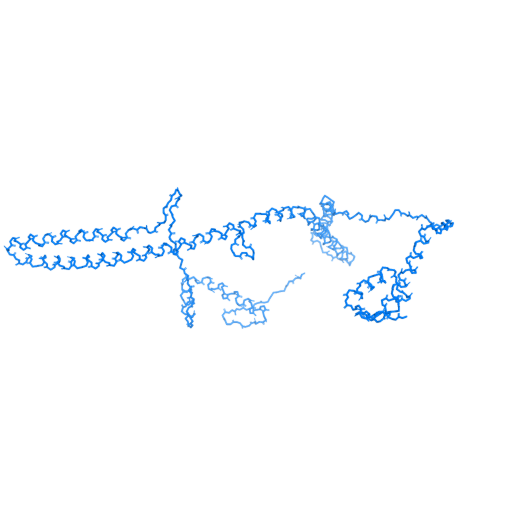 ? 0.143 -37.855 -10.412 1.00 89.38 307 PRO A CA 1
ATOM 2351 C C . PRO A 1 307 ? -0.998 -36.858 -10.660 1.00 89.38 307 PRO A C 1
ATOM 2353 O O . PRO A 1 307 ? -0.957 -35.725 -10.191 1.00 89.38 307 PRO A O 1
ATOM 2356 N N . GLY A 1 308 ? -2.028 -37.287 -11.394 1.00 85.56 308 GLY A N 1
ATOM 2357 C CA . GLY A 1 308 ? -3.189 -36.451 -11.722 1.00 85.56 308 GLY A CA 1
ATOM 2358 C C . GLY A 1 308 ? -3.022 -35.525 -12.936 1.00 85.56 308 GLY A C 1
ATOM 2359 O O . GLY A 1 308 ? -3.989 -34.853 -13.287 1.00 85.56 308 GLY A O 1
ATOM 2360 N N . PHE A 1 309 ? -1.864 -35.523 -13.608 1.00 88.94 309 PHE A N 1
ATOM 2361 C CA . PHE A 1 309 ? -1.611 -34.754 -14.833 1.00 88.94 309 PHE A CA 1
ATOM 2362 C C . PHE A 1 309 ? -1.127 -35.655 -15.977 1.00 88.94 309 PHE A C 1
ATOM 2364 O O . PHE A 1 309 ? -0.484 -36.679 -15.763 1.00 88.94 309 PHE A O 1
ATOM 2371 N N . THR A 1 310 ? -1.434 -35.268 -17.217 1.00 89.81 310 THR A N 1
ATOM 2372 C CA . THR A 1 310 ? -0.925 -35.916 -18.439 1.00 89.81 310 THR A CA 1
ATOM 2373 C C . THR A 1 310 ? -0.033 -34.926 -19.187 1.00 89.81 310 THR A C 1
ATOM 2375 O O . THR A 1 310 ? -0.464 -33.805 -19.446 1.00 89.81 310 THR A O 1
ATOM 2378 N N . VAL A 1 311 ? 1.202 -35.319 -19.521 1.00 88.44 311 VAL A N 1
ATOM 2379 C CA . VAL A 1 311 ? 2.211 -34.449 -20.159 1.00 88.44 311 VAL A CA 1
ATOM 2380 C C . VAL A 1 311 ? 2.336 -34.791 -21.649 1.00 88.44 311 VAL A C 1
ATOM 2382 O O . VAL A 1 311 ? 2.631 -35.935 -21.984 1.00 88.44 311 VAL A O 1
ATOM 2385 N N . ASN A 1 312 ? 2.150 -33.802 -22.534 1.00 88.75 312 ASN A N 1
ATOM 2386 C CA . ASN A 1 312 ? 2.206 -33.948 -24.000 1.00 88.75 312 ASN A CA 1
ATOM 2387 C C . ASN A 1 312 ? 3.378 -33.141 -24.611 1.00 88.75 312 ASN A C 1
ATOM 2389 O O . ASN A 1 312 ? 3.762 -32.112 -24.056 1.00 88.75 312 ASN A O 1
ATOM 2393 N N . GLU A 1 313 ? 3.931 -33.571 -25.755 1.00 86.62 313 GLU A N 1
ATOM 2394 C CA . GLU A 1 313 ? 5.054 -32.910 -26.458 1.00 86.62 313 GLU A CA 1
ATOM 2395 C C . GLU A 1 313 ? 4.622 -32.310 -27.817 1.00 86.62 313 GLU A C 1
ATOM 2397 O O . GLU A 1 313 ? 3.978 -32.988 -28.615 1.00 86.62 313 GLU A O 1
ATOM 2402 N N . GLU A 1 314 ? 5.010 -31.056 -28.103 1.00 84.69 314 GLU A N 1
ATOM 2403 C CA . GLU A 1 314 ? 4.807 -30.347 -29.386 1.00 84.69 314 GLU A CA 1
ATOM 2404 C C . GLU A 1 314 ? 6.115 -29.623 -29.808 1.00 84.69 314 GLU A C 1
ATOM 2406 O O . GLU A 1 314 ? 6.794 -29.053 -28.952 1.00 84.69 314 GLU A O 1
ATOM 2411 N N . ARG A 1 315 ? 6.494 -29.617 -31.105 1.00 79.88 315 ARG A N 1
ATOM 2412 C CA . ARG A 1 315 ? 7.750 -29.005 -31.628 1.00 79.88 315 ARG A CA 1
ATOM 2413 C C . ARG A 1 315 ? 7.474 -27.888 -32.660 1.00 79.88 315 ARG A C 1
ATOM 2415 O O . ARG A 1 315 ? 6.725 -28.126 -33.603 1.00 79.88 315 ARG A O 1
ATOM 2422 N N . LYS A 1 316 ? 8.098 -26.699 -32.516 1.00 80.12 316 LYS A N 1
ATOM 2423 C CA . LYS A 1 316 ? 7.981 -25.497 -33.397 1.00 80.12 316 LYS A CA 1
ATOM 2424 C C . LYS A 1 316 ? 9.351 -24.805 -33.614 1.00 80.12 316 LYS A C 1
ATOM 2426 O O . LYS A 1 316 ? 10.274 -25.069 -32.847 1.00 80.12 316 LYS A O 1
ATOM 2431 N N . VAL A 1 317 ? 9.492 -23.978 -34.666 1.00 67.12 317 VAL A N 1
ATOM 2432 C CA . VAL A 1 317 ? 10.723 -23.205 -35.003 1.00 67.12 317 VAL A CA 1
ATOM 2433 C C . VAL A 1 317 ? 11.063 -22.205 -33.885 1.00 67.12 317 VAL A C 1
ATOM 2435 O O . VAL A 1 317 ? 10.143 -21.640 -33.295 1.00 67.12 317 VAL A O 1
ATOM 2438 N N . ALA A 1 318 ? 12.361 -22.031 -33.597 1.00 53.00 318 ALA A N 1
ATOM 2439 C CA . ALA A 1 318 ? 12.896 -21.177 -32.528 1.00 53.00 318 ALA A CA 1
ATOM 2440 C C . ALA A 1 318 ? 13.015 -19.697 -32.921 1.00 53.00 318 ALA A C 1
ATOM 2442 O O . ALA A 1 318 ? 13.359 -19.422 -34.095 1.00 53.00 318 ALA A O 1
#

pLDDT: mean 87.59, std 10.48, range [40.88, 96.69]

Sequence (318 aa):
MLYKSSKGDKDIATMPLSYAKNALNKLTRTEPERIAEIEALQAHVDKLTAEATEVALNPPAPRPAVIGDNNPPPDEQVSVDPQWAAVKLHLDDLLSEARNWADGAQITTQGQADAVGTLRQQLQDGMKLADEARIAEKKPFDEKIDEIQTRYNAYIAPLKNKVPGTASKAVSALGNALTVWLNKLEAEKRERERVAKEKADEIAAAAIEAHKEAAASSDLDAIDEAAELMAASDQAAKTLRSVEREKVQAFGENRAIGMRSYWKAVPVEGEGGKALVHYAKRQPDRVKAFLQQMADEDVRAGIRAIPGFTVNEERKVA

Foldseek 3Di:
DWQQDPVGTDDLLPDQLVRLVVSLVVCCPPPVVVPVVNVSSVVNNVVNVVVVVVCVVDPPDDDPDDPPPPPDDPPPPPVPLLALVNLVVQLVVLVVVVCVLVVPDDDDDPVSVVVNVVSVVSNVVSVVSNVSNVCVVCVVVVVVVVVVCVVPQCACPAPPDPRHHPVNVVVVVVVVVVVVVLVVVVVVLVVQLVVLVVVLVVLVVVLVVLVVVVVVDPDPVSVVVSVVSVVVSVVSVVSSVVSVPDFRWDDDPDDTHGDDDDDDDDDDPPCVVVVLVVCCVVPVVVSVVVVVVVVVVCVVVVDCDDVPDHDDDDDDDD

Radius of gyration: 44.75 Å; chains: 1; bounding box: 118×66×104 Å